Protein AF-A0A7X0H7M6-F1 (afdb_monomer)

pLDDT: mean 81.15, std 22.08, range [28.25, 98.81]

Secondary structure (DSSP, 8-state):
--------------------------------------------GGGTEEEEEE-BTS-S-GGGTTB-TTHHHHHHHHHIIIIIHHHHHTT--EEEEESTT-PBTTTTB-BTTHHHHHHHTT-GGGTTTHHHHHHHHHTTTTTTT---EEEEEE-BSSSSHHHHHHHHTT-HHHHHHHHHHHTHHHHHTT-EEEETTGGGS-TTSHHHHHHHHHHHTT--EEE-SPPBTT-GGGTTS-EEEEHHHHHHT-TTT-GGGTTBPPGGG--S-EEEEESSS---HHHHHHHHHTT-EEEEE--TTS--THHHHHHHS--

Radius of gyration: 21.66 Å; Cα contacts (8 Å, |Δi|>4): 544; chains: 1; bounding box: 82×63×47 Å

Foldseek 3Di:
DDDDDDDDDDPDPDDPDDPDDPDDDDDDDDDDDDDDDPPPPPDQLLQQEEAEDEAACCAPDVVLLNGDPCLLPPNLQVCCVPPVLLVLLLRHQHYEYALLLHAAPDVRFQALLSLVRCVVVVVVSSQPCLLVRQLCQQCSVRNVRDGHAYEYEGEALDPHPLNVVCVVVVPLVSSLVSNCVSCVSVVSSVHAYEYPPQLVDDCPHSVVVSQVVCVVVVGQYEYDDFHFPVCLVCLAHEYEDAQVCVVQLACVVHVVNVRGDHPVSRNHAYEYEDDPDPD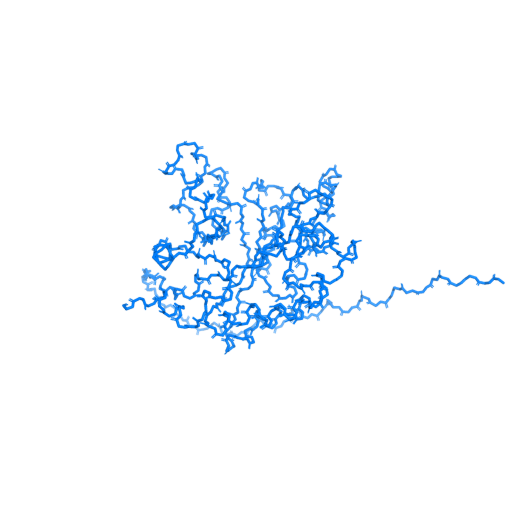DLVNSVVQVVVRHRYYYPDDVPCPPSVNVCCSSPVD

Mean predicted aligned error: 10.12 Å

Structure (mmCIF, N/CA/C/O backbone):
data_AF-A0A7X0H7M6-F1
#
_entry.id   AF-A0A7X0H7M6-F1
#
loop_
_atom_site.group_PDB
_atom_site.id
_atom_site.type_symbol
_atom_site.label_atom_id
_atom_site.label_alt_id
_atom_site.label_comp_id
_atom_site.label_asym_id
_atom_site.label_entity_id
_atom_site.label_seq_id
_atom_site.pdbx_PDB_ins_code
_atom_site.Cartn_x
_atom_site.Cartn_y
_atom_site.Cartn_z
_atom_site.occupancy
_atom_site.B_iso_or_equiv
_atom_site.auth_seq_id
_atom_site.auth_comp_id
_atom_site.auth_asym_id
_atom_site.auth_atom_id
_atom_site.pdbx_PDB_model_num
ATOM 1 N N . MET A 1 1 ? 49.712 16.994 18.908 1.00 41.41 1 MET A N 1
ATOM 2 C CA . MET A 1 1 ? 48.622 17.146 17.923 1.00 41.41 1 MET A CA 1
ATOM 3 C C . MET A 1 1 ? 48.240 15.750 17.477 1.00 41.41 1 MET A C 1
ATOM 5 O O . MET A 1 1 ? 48.885 15.180 16.611 1.00 41.41 1 MET A O 1
ATOM 9 N N . THR A 1 2 ? 47.308 15.150 18.205 1.00 31.09 2 THR A N 1
ATOM 10 C CA . THR A 1 2 ? 46.890 13.751 18.085 1.00 31.09 2 THR A CA 1
ATOM 11 C C . THR A 1 2 ? 45.461 13.737 17.569 1.00 31.09 2 THR A C 1
ATOM 13 O O . THR A 1 2 ? 44.589 14.367 18.159 1.00 31.09 2 THR A O 1
ATOM 16 N N . ASN A 1 3 ? 45.253 13.061 16.445 1.00 28.95 3 ASN A N 1
ATOM 17 C CA . ASN A 1 3 ? 43.966 12.898 15.784 1.00 28.95 3 ASN A CA 1
ATOM 18 C C . ASN A 1 3 ? 43.369 11.544 16.219 1.00 28.95 3 ASN A C 1
ATOM 20 O O . ASN A 1 3 ? 44.017 10.527 15.966 1.00 28.95 3 ASN A O 1
ATOM 24 N N . PRO A 1 4 ? 42.204 11.486 16.892 1.00 33.94 4 PRO A N 1
ATOM 25 C CA . PRO A 1 4 ? 41.544 10.231 17.212 1.00 33.94 4 PRO A CA 1
ATOM 26 C C . PRO A 1 4 ? 40.270 10.085 16.371 1.00 33.94 4 PRO A C 1
ATOM 28 O O . PRO A 1 4 ? 39.249 10.703 16.658 1.00 33.94 4 PRO A O 1
ATOM 31 N N . SER A 1 5 ? 40.301 9.243 15.341 1.00 34.00 5 SER A N 1
ATOM 32 C CA . SER A 1 5 ? 39.079 8.778 14.675 1.00 34.00 5 SER A CA 1
ATOM 33 C C . SER A 1 5 ? 39.292 7.396 14.068 1.00 34.00 5 SER A C 1
ATOM 35 O O . SER A 1 5 ? 39.685 7.265 12.922 1.00 34.00 5 SER A O 1
ATOM 37 N N . THR A 1 6 ? 39.033 6.360 14.868 1.00 35.16 6 THR A N 1
ATOM 38 C CA . THR A 1 6 ? 38.639 5.017 14.400 1.00 35.16 6 THR A CA 1
ATOM 39 C C . THR A 1 6 ? 38.249 4.183 15.613 1.00 35.16 6 THR A C 1
ATOM 41 O O . THR A 1 6 ? 39.064 3.467 16.190 1.00 35.16 6 THR A O 1
ATOM 44 N N . GLN A 1 7 ? 36.993 4.299 16.033 1.00 33.62 7 GLN A N 1
ATOM 45 C CA . GLN A 1 7 ? 36.354 3.297 16.880 1.00 33.62 7 GLN A CA 1
ATOM 46 C C . GLN A 1 7 ? 34.842 3.460 16.772 1.00 33.62 7 GLN A C 1
ATOM 48 O O . GLN A 1 7 ? 34.300 4.437 17.280 1.00 33.62 7 GLN A O 1
ATOM 53 N N . ARG A 1 8 ? 34.198 2.509 16.086 1.00 31.00 8 ARG A N 1
ATOM 54 C CA . ARG A 1 8 ? 32.832 1.994 16.300 1.00 31.00 8 ARG A CA 1
ATOM 55 C C . ARG A 1 8 ? 32.416 1.255 15.035 1.00 31.00 8 ARG A C 1
ATOM 57 O O . ARG A 1 8 ? 32.157 1.916 14.052 1.00 31.00 8 ARG A O 1
ATOM 64 N N . TYR A 1 9 ? 32.413 -0.077 15.083 1.00 30.22 9 TYR A N 1
ATOM 65 C CA . TYR A 1 9 ? 31.453 -0.985 14.434 1.00 30.22 9 TYR A CA 1
ATOM 66 C C . TYR A 1 9 ? 31.829 -2.411 14.861 1.00 30.22 9 TYR A C 1
ATOM 68 O O . TYR A 1 9 ? 32.642 -3.074 14.225 1.00 30.22 9 TYR A O 1
ATOM 76 N N . SER A 1 10 ? 31.290 -2.875 15.990 1.00 31.64 10 SER A N 1
ATOM 77 C CA . SER A 1 10 ? 31.384 -4.289 16.376 1.00 31.64 10 SER A CA 1
ATOM 78 C C . SER A 1 10 ? 30.261 -4.680 17.337 1.00 31.64 10 SER A C 1
ATOM 80 O O . SER A 1 10 ? 30.513 -4.993 18.494 1.00 31.64 10 SER A O 1
ATOM 82 N N . THR A 1 11 ? 29.018 -4.672 16.862 1.00 31.86 11 THR A N 1
ATOM 83 C CA . THR A 1 11 ? 27.890 -5.323 17.554 1.00 31.86 11 THR A CA 1
ATOM 84 C C . THR A 1 11 ? 26.773 -5.624 16.554 1.00 31.86 11 THR A C 1
ATOM 86 O O . THR A 1 11 ? 25.695 -5.051 16.606 1.00 31.86 11 THR A O 1
ATOM 89 N N . LEU A 1 12 ? 27.036 -6.533 15.611 1.00 30.81 12 LEU A N 1
ATOM 90 C CA . LEU A 1 12 ? 25.983 -7.169 14.813 1.00 30.81 12 LEU A CA 1
ATOM 91 C C . LEU A 1 12 ? 26.385 -8.608 14.458 1.00 30.81 12 LEU A C 1
ATOM 93 O O . LEU A 1 12 ? 26.671 -8.957 13.319 1.00 30.81 12 LEU A O 1
ATOM 97 N N . ARG A 1 13 ? 26.495 -9.447 15.488 1.00 32.25 13 ARG A N 1
ATOM 98 C CA . ARG A 1 13 ? 26.623 -10.904 15.363 1.00 32.25 13 ARG A CA 1
ATOM 99 C C . ARG A 1 13 ? 25.973 -11.540 16.579 1.00 32.25 13 ARG A C 1
ATOM 101 O O . ARG A 1 13 ? 26.698 -11.846 17.504 1.00 32.25 13 ARG A O 1
ATOM 108 N N . TYR A 1 14 ? 24.646 -11.665 16.599 1.00 30.92 14 TYR A N 1
ATOM 109 C CA . TYR A 1 14 ? 23.897 -12.606 17.453 1.00 30.92 14 TYR A CA 1
ATOM 110 C C . TYR A 1 14 ? 22.404 -12.553 17.097 1.00 30.92 14 TYR A C 1
ATOM 112 O O . TYR A 1 14 ? 21.637 -12.059 17.898 1.00 30.92 14 TYR A O 1
ATOM 120 N N . TRP A 1 15 ? 21.987 -13.010 15.909 1.00 29.61 15 TRP A N 1
ATOM 121 C CA . TRP A 1 15 ? 20.573 -13.345 15.617 1.00 29.61 15 TRP A CA 1
ATOM 122 C C . TRP A 1 15 ? 20.454 -14.309 14.419 1.00 29.61 15 TRP A C 1
ATOM 124 O O . TRP A 1 15 ? 19.681 -14.097 13.495 1.00 29.61 15 TRP A O 1
ATOM 134 N N . ILE A 1 16 ? 21.235 -15.396 14.418 1.00 33.28 16 ILE A N 1
ATOM 135 C CA . ILE A 1 16 ? 20.994 -16.556 13.540 1.00 33.28 16 ILE A CA 1
ATOM 136 C C . ILE A 1 16 ? 21.167 -17.814 14.390 1.00 33.28 16 ILE A C 1
ATOM 138 O O . ILE A 1 16 ? 22.240 -18.404 14.406 1.00 33.28 16 ILE A O 1
ATOM 142 N N . GLN A 1 17 ? 20.138 -18.159 15.168 1.00 29.45 17 GLN A N 1
ATOM 143 C CA . GLN A 1 17 ? 19.913 -19.484 15.769 1.00 29.45 17 GLN A CA 1
ATOM 144 C C . GLN A 1 17 ? 18.615 -19.433 16.588 1.00 29.45 17 GLN A C 1
ATOM 146 O O . GLN A 1 17 ? 18.622 -19.043 17.751 1.00 29.45 17 GLN A O 1
ATOM 151 N N . GLY A 1 18 ? 17.483 -19.789 15.972 1.00 30.11 18 GLY A N 1
ATOM 152 C CA . GLY A 1 18 ? 16.207 -19.802 16.694 1.00 30.11 18 GLY A CA 1
ATOM 153 C C . GLY A 1 18 ? 14.944 -20.151 15.904 1.00 30.11 18 GLY A C 1
ATOM 154 O O . GLY A 1 18 ? 13.882 -19.700 16.307 1.00 30.11 18 GLY A O 1
ATOM 155 N N . VAL A 1 19 ? 15.013 -20.918 14.804 1.00 32.00 19 VAL A N 1
ATOM 156 C CA . VAL A 1 19 ? 13.806 -21.342 14.042 1.00 32.00 19 VAL A CA 1
ATOM 157 C C . VAL A 1 19 ? 13.830 -22.841 13.704 1.00 32.00 19 VAL A C 1
ATOM 159 O O . VAL A 1 19 ? 13.507 -23.270 12.607 1.00 32.00 19 VAL A O 1
ATOM 162 N N . ALA A 1 20 ? 14.215 -23.687 14.655 1.00 31.73 20 ALA A N 1
ATOM 163 C CA . ALA A 1 20 ? 14.102 -25.135 14.481 1.00 31.73 20 ALA A CA 1
ATOM 164 C C . ALA A 1 20 ? 13.710 -25.796 15.804 1.00 31.73 20 ALA A C 1
ATOM 166 O O . ALA A 1 20 ? 14.604 -26.182 16.547 1.00 31.73 20 ALA A O 1
ATOM 167 N N . CYS A 1 21 ? 12.402 -25.865 16.121 1.00 28.25 21 CYS A N 1
ATOM 168 C CA . CYS A 1 21 ? 11.850 -26.843 17.086 1.00 28.25 21 CYS A CA 1
ATOM 169 C C . CYS A 1 21 ? 10.310 -26.845 17.274 1.00 28.25 21 CYS A C 1
ATOM 171 O O . CYS A 1 21 ? 9.837 -27.029 18.391 1.00 28.25 21 CYS A O 1
ATOM 173 N N . VAL A 1 22 ? 9.488 -26.709 16.222 1.00 29.72 22 VAL A N 1
ATOM 174 C CA . VAL A 1 22 ? 8.048 -27.055 16.330 1.00 29.72 22 VAL A CA 1
ATOM 175 C C . VAL A 1 22 ? 7.584 -27.825 15.093 1.00 29.72 22 VAL A C 1
ATOM 177 O O . VAL A 1 22 ? 6.823 -27.328 14.275 1.00 29.72 22 VAL A O 1
ATOM 180 N N . VAL A 1 23 ? 8.065 -29.060 14.942 1.00 31.11 23 VAL A N 1
ATOM 181 C CA . VAL A 1 23 ? 7.441 -30.069 14.071 1.00 31.11 23 VAL A CA 1
ATOM 182 C C . VAL A 1 23 ? 7.510 -31.401 14.800 1.00 31.11 23 VAL A C 1
ATOM 184 O O . VAL A 1 23 ? 8.515 -32.095 14.716 1.00 31.11 23 VAL A O 1
ATOM 187 N N . ALA A 1 24 ? 6.466 -31.720 15.562 1.00 29.86 24 ALA A N 1
ATOM 188 C CA . ALA A 1 24 ? 6.052 -33.087 15.879 1.00 29.86 24 ALA A CA 1
ATOM 189 C C . ALA A 1 24 ? 4.896 -33.034 16.878 1.00 29.86 24 ALA A C 1
ATOM 191 O O . ALA A 1 24 ? 5.143 -32.979 18.076 1.00 29.86 24 ALA A O 1
ATOM 192 N N . LEU A 1 25 ? 3.650 -33.066 16.400 1.00 29.28 25 LEU A N 1
ATOM 193 C CA . LEU A 1 25 ? 2.563 -33.794 17.063 1.00 29.28 25 LEU A CA 1
ATOM 194 C C . LEU A 1 25 ? 1.299 -33.782 16.195 1.00 29.28 25 LEU A C 1
ATOM 196 O O . LEU A 1 25 ? 0.910 -32.751 15.659 1.00 29.28 25 LEU A O 1
ATOM 200 N N . SER A 1 26 ? 0.665 -34.954 16.141 1.00 3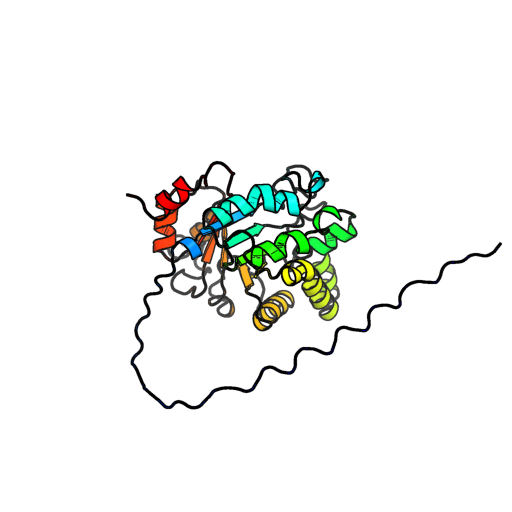0.66 26 SER A N 1
ATOM 201 C CA . SER A 1 26 ? -0.656 -35.267 15.580 1.00 30.66 26 SER A CA 1
ATOM 202 C C . SER A 1 26 ? -0.763 -35.520 14.079 1.00 30.66 26 SER A C 1
ATOM 204 O O . SER A 1 26 ? -1.128 -34.645 13.305 1.00 30.66 26 SER A O 1
ATOM 206 N N . LEU A 1 27 ? -0.633 -36.798 13.709 1.00 32.25 27 LEU A N 1
ATOM 207 C CA . LEU A 1 27 ? -1.468 -37.388 12.661 1.00 32.25 27 LEU A CA 1
ATOM 208 C C . LEU A 1 27 ? -1.719 -38.875 12.952 1.00 32.25 27 LEU A C 1
ATOM 210 O O . LEU A 1 27 ? -0.949 -39.751 12.578 1.00 32.25 27 LEU A O 1
ATOM 214 N N . CYS A 1 28 ? -2.832 -39.131 13.638 1.00 31.59 28 CYS A N 1
ATOM 215 C CA . CYS A 1 28 ? -3.566 -40.391 13.608 1.00 31.59 28 CYS A CA 1
ATOM 216 C C . CYS A 1 28 ? -5.052 -40.022 13.591 1.00 31.59 28 CYS A C 1
ATOM 218 O O . CYS A 1 28 ? -5.605 -39.721 14.641 1.00 31.59 28 CYS A O 1
ATOM 220 N N . CYS A 1 29 ? -5.661 -39.991 12.406 1.00 30.70 29 CYS A N 1
ATOM 221 C CA . CYS A 1 29 ? -7.083 -40.266 12.193 1.00 30.70 29 CYS A CA 1
ATOM 222 C C . CYS A 1 29 ? -7.331 -40.454 10.690 1.00 30.70 29 CYS A C 1
ATOM 224 O O . CYS A 1 29 ? -6.909 -39.656 9.858 1.00 30.70 29 CYS A O 1
ATOM 226 N N . THR A 1 30 ? -7.970 -41.568 10.368 1.00 34.03 30 THR A N 1
ATOM 227 C CA . THR A 1 30 ? -8.319 -42.065 9.037 1.00 34.03 30 THR A CA 1
ATOM 228 C C . THR A 1 30 ? -9.555 -41.380 8.442 1.00 34.03 30 THR A C 1
ATOM 230 O O . THR A 1 30 ? -10.527 -41.169 9.156 1.00 34.03 30 THR A O 1
ATOM 233 N N . LEU A 1 31 ? -9.491 -41.129 7.127 1.00 35.81 31 LEU A N 1
ATOM 234 C CA . LEU A 1 31 ? -10.543 -41.132 6.089 1.00 35.81 31 LEU A CA 1
ATOM 235 C C . LEU A 1 31 ? -12.021 -40.901 6.486 1.00 35.81 31 LEU A C 1
ATOM 237 O O . LEU A 1 31 ? -12.662 -41.783 7.050 1.00 35.81 31 LEU A O 1
ATOM 241 N N . SER A 1 32 ? -12.601 -39.826 5.943 1.00 33.62 32 SER A N 1
ATOM 242 C CA . SER A 1 32 ? -13.911 -39.864 5.273 1.00 33.62 32 SER A CA 1
ATOM 243 C C . SER A 1 32 ? -13.827 -39.013 4.005 1.00 33.62 32 SER A C 1
ATOM 245 O O . SER A 1 32 ? -13.295 -37.905 4.041 1.00 33.62 32 SER A O 1
ATOM 247 N N . ALA A 1 33 ? -14.279 -39.567 2.882 1.00 42.72 33 ALA A N 1
ATOM 248 C CA . ALA A 1 33 ? -14.441 -38.851 1.626 1.00 42.72 33 ALA A CA 1
ATOM 249 C C . ALA A 1 33 ? -15.832 -38.210 1.634 1.00 42.72 33 ALA A C 1
ATOM 251 O O . ALA A 1 33 ? -16.808 -38.878 1.306 1.00 42.72 33 ALA A O 1
ATOM 252 N N . ASP A 1 34 ? -15.901 -36.944 2.034 1.00 34.16 34 ASP A N 1
ATOM 253 C CA . ASP A 1 34 ? -17.108 -36.135 1.897 1.00 34.16 34 ASP A CA 1
ATOM 254 C C . ASP A 1 34 ? -16.982 -35.252 0.649 1.00 34.16 34 ASP A C 1
ATOM 256 O O . ASP A 1 34 ? -15.925 -34.681 0.365 1.00 34.16 34 ASP A O 1
ATOM 260 N N . GLU A 1 35 ? -18.065 -35.208 -0.127 1.00 36.22 35 GLU A N 1
ATOM 261 C CA . GLU A 1 35 ? -18.217 -34.415 -1.347 1.00 36.22 35 GLU A CA 1
ATOM 262 C C . GLU A 1 35 ? -17.910 -32.924 -1.119 1.00 36.22 35 GLU A C 1
ATOM 264 O O . GLU A 1 35 ? -18.070 -32.428 0.002 1.00 36.22 35 GLU A O 1
ATOM 269 N N . PRO A 1 36 ? -17.482 -32.178 -2.159 1.00 34.62 36 PRO A N 1
ATOM 270 C CA . PRO A 1 36 ? -17.176 -30.765 -2.014 1.00 34.62 36 PRO A CA 1
ATOM 271 C C . PRO A 1 36 ? -18.463 -30.002 -1.706 1.00 34.62 36 PRO A C 1
ATOM 273 O O . PRO A 1 36 ? -19.250 -29.673 -2.589 1.00 34.62 36 PRO A O 1
ATOM 276 N N . VAL A 1 37 ? -18.668 -29.703 -0.427 1.00 36.03 37 VAL A N 1
ATOM 277 C CA . VAL A 1 37 ? -19.587 -28.654 -0.009 1.00 36.03 37 VAL A CA 1
ATOM 278 C C . VAL A 1 37 ? -19.048 -27.370 -0.631 1.00 36.03 37 VAL A C 1
ATOM 280 O O . VAL A 1 37 ? -17.964 -26.915 -0.263 1.00 36.03 37 VAL A O 1
ATOM 283 N N . GLU A 1 38 ? -19.779 -26.807 -1.595 1.00 35.12 38 GLU A N 1
ATOM 284 C CA . GLU A 1 38 ? -19.632 -25.412 -2.010 1.00 35.12 38 GLU A CA 1
ATOM 285 C C . GLU A 1 38 ? -19.812 -24.553 -0.757 1.00 35.12 38 GLU A C 1
ATOM 287 O O . GLU A 1 38 ? -20.918 -24.174 -0.366 1.00 35.12 38 GLU A O 1
ATOM 292 N N . ALA A 1 39 ? -18.702 -24.305 -0.065 1.00 31.50 39 ALA A N 1
ATOM 293 C CA . ALA A 1 39 ? -18.632 -23.361 1.020 1.00 31.50 39 ALA A CA 1
ATOM 294 C C . ALA A 1 39 ? -18.918 -21.999 0.398 1.00 31.50 39 ALA A C 1
ATOM 296 O O . ALA A 1 39 ? -18.037 -21.349 -0.160 1.00 31.50 39 ALA A O 1
ATOM 297 N N . THR A 1 40 ? -20.180 -21.586 0.463 1.00 32.62 40 THR A N 1
ATO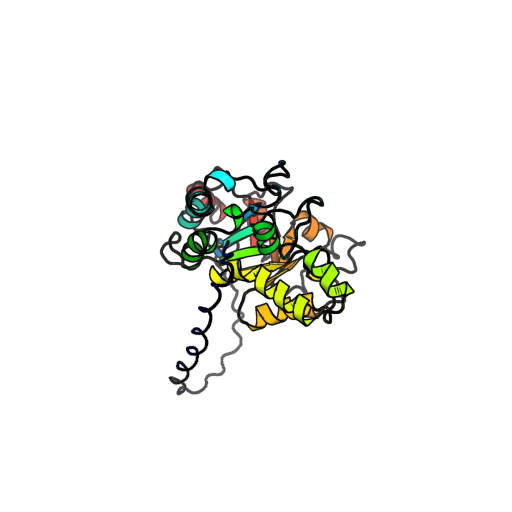M 298 C CA . THR A 1 40 ? -20.546 -20.192 0.281 1.00 32.62 40 THR A CA 1
ATOM 299 C C . THR A 1 40 ? -19.742 -19.441 1.331 1.00 32.62 40 THR A C 1
ATOM 301 O O . THR A 1 40 ? -20.019 -19.552 2.526 1.00 32.62 40 THR A O 1
ATOM 304 N N . ILE A 1 41 ? -18.667 -18.777 0.905 1.00 35.25 41 ILE A N 1
ATOM 305 C CA . ILE A 1 41 ? -17.831 -17.951 1.765 1.00 35.25 41 ILE A CA 1
ATOM 306 C C . ILE A 1 41 ? -18.720 -16.789 2.210 1.00 35.25 41 ILE A C 1
ATOM 308 O O . ILE A 1 41 ? -18.765 -15.737 1.587 1.00 35.25 41 ILE A O 1
ATOM 312 N N . THR A 1 42 ? -19.478 -16.980 3.287 1.00 37.09 42 THR A N 1
ATOM 313 C CA . THR A 1 42 ? -20.083 -15.887 4.040 1.00 37.09 42 THR A CA 1
ATOM 314 C C . THR A 1 42 ? -18.968 -15.264 4.871 1.00 37.09 42 THR A C 1
ATOM 316 O O . THR A 1 42 ? -18.885 -15.446 6.088 1.00 37.09 42 THR A O 1
ATOM 319 N N . THR A 1 43 ? -18.024 -14.597 4.211 1.00 51.44 43 THR A N 1
ATOM 320 C CA . THR A 1 43 ? -17.099 -13.703 4.896 1.00 51.44 43 THR A CA 1
ATOM 321 C C . THR A 1 43 ? -17.923 -12.555 5.455 1.00 51.44 43 THR A C 1
ATOM 323 O O . THR A 1 43 ? -18.666 -11.897 4.733 1.00 51.44 43 THR A O 1
ATOM 326 N N . SER A 1 44 ? -17.835 -12.340 6.771 1.00 58.31 44 SER A N 1
ATOM 327 C CA . SER A 1 44 ? -18.461 -11.175 7.399 1.00 58.31 44 SER A CA 1
ATOM 328 C C . SER A 1 44 ? -18.070 -9.912 6.610 1.00 58.31 44 SER A C 1
ATOM 330 O O . SER A 1 44 ? -16.870 -9.722 6.375 1.00 58.31 44 SER A O 1
ATOM 332 N N . PRO A 1 45 ? -19.031 -9.054 6.213 1.00 61.59 45 PRO A N 1
ATOM 333 C CA . PRO A 1 45 ? -18.774 -7.800 5.499 1.00 61.59 45 PRO A CA 1
ATOM 334 C C . PRO A 1 45 ? -17.683 -6.928 6.141 1.00 61.59 45 PRO A C 1
ATOM 336 O O . PRO A 1 45 ? -16.959 -6.213 5.454 1.00 61.59 45 PRO A O 1
ATOM 339 N N . GLU A 1 46 ? -17.513 -7.038 7.459 1.00 63.06 46 GLU A N 1
ATOM 340 C CA . GLU A 1 46 ? -16.479 -6.369 8.257 1.00 63.06 46 GLU A CA 1
ATOM 341 C C . GLU A 1 46 ? -15.049 -6.678 7.784 1.00 63.06 46 GLU A C 1
ATOM 343 O O . GLU A 1 46 ? -14.155 -5.843 7.913 1.00 63.06 46 GLU A O 1
ATOM 348 N N . LYS A 1 47 ? -14.827 -7.859 7.190 1.00 74.38 47 LYS A N 1
ATOM 349 C CA . LYS A 1 47 ? -13.528 -8.277 6.636 1.00 74.38 47 LYS A CA 1
ATOM 350 C C . LYS A 1 47 ? -13.224 -7.653 5.272 1.00 74.38 47 LYS A C 1
ATOM 352 O O . LYS A 1 47 ? -12.093 -7.747 4.801 1.00 74.38 47 LYS A O 1
ATOM 357 N N . HIS A 1 48 ? -14.203 -7.012 4.646 1.00 83.88 48 HIS A N 1
ATOM 358 C CA . HIS A 1 48 ? -14.087 -6.438 3.306 1.00 83.88 48 HIS A CA 1
ATOM 359 C C . HIS A 1 48 ? -14.102 -4.905 3.302 1.00 83.88 48 HIS A C 1
ATOM 361 O O . HIS A 1 48 ? -13.905 -4.286 2.259 1.00 83.88 48 HIS A O 1
ATOM 367 N N . VAL A 1 49 ? -14.287 -4.271 4.464 1.00 87.88 49 VAL A N 1
ATOM 368 C CA . VAL A 1 49 ? -14.152 -2.818 4.613 1.00 87.88 49 VAL A CA 1
ATOM 369 C C . VAL A 1 49 ? -12.742 -2.478 5.084 1.00 87.88 49 VAL A C 1
ATOM 371 O O . VAL A 1 49 ? -12.277 -2.968 6.115 1.00 87.88 49 VAL A O 1
ATOM 374 N N . VAL A 1 50 ? -12.076 -1.597 4.342 1.00 91.62 50 VAL A N 1
ATOM 375 C CA . VAL A 1 50 ? -10.701 -1.167 4.595 1.00 91.62 50 VAL A CA 1
ATOM 376 C C . VAL A 1 50 ? -10.678 0.327 4.917 1.00 91.62 50 VAL A C 1
ATOM 378 O O . VAL A 1 50 ? -11.150 1.164 4.145 1.00 91.62 50 VAL A O 1
ATOM 381 N N . SER A 1 51 ? -10.101 0.684 6.063 1.00 91.75 51 SER A N 1
ATOM 382 C CA . SER A 1 51 ? -9.815 2.082 6.382 1.00 91.75 51 SER A CA 1
ATOM 383 C C . SER A 1 51 ? -8.583 2.533 5.613 1.00 91.75 51 SER A C 1
ATOM 385 O O . SER A 1 51 ? -7.472 2.119 5.937 1.00 91.75 51 SER A O 1
ATOM 387 N N . TRP A 1 52 ? -8.754 3.396 4.621 1.00 93.19 52 TRP A N 1
ATOM 388 C CA . TRP A 1 52 ? -7.647 3.896 3.816 1.00 93.19 52 TRP A CA 1
ATOM 389 C C . TRP A 1 52 ? -7.149 5.248 4.333 1.00 93.19 52 TRP A C 1
ATOM 391 O O . TRP A 1 52 ? -7.931 6.145 4.648 1.00 93.19 52 TRP A O 1
ATOM 401 N N . PHE A 1 53 ? -5.831 5.401 4.414 1.00 94.19 53 PHE A N 1
ATOM 402 C CA . PHE A 1 53 ? -5.165 6.661 4.703 1.00 94.19 53 PHE A CA 1
ATOM 403 C C . PHE A 1 53 ? -4.153 6.965 3.600 1.00 94.19 53 PHE A C 1
ATOM 405 O O . PHE A 1 53 ? -3.139 6.279 3.465 1.00 94.19 53 PHE A O 1
ATOM 412 N N . LEU A 1 54 ? -4.425 8.019 2.830 1.00 93.44 54 LEU A N 1
ATOM 413 C CA . LEU A 1 54 ? -3.438 8.640 1.953 1.00 93.44 54 LEU A CA 1
ATOM 414 C C . LEU A 1 54 ? -2.405 9.353 2.830 1.00 93.44 54 LEU A C 1
ATOM 416 O O . LEU A 1 54 ? -2.764 10.334 3.478 1.00 93.44 54 LEU A O 1
ATOM 420 N N . ILE A 1 55 ? -1.171 8.848 2.910 1.00 95.81 55 ILE A N 1
ATOM 421 C CA . ILE A 1 55 ? -0.092 9.468 3.693 1.00 95.81 55 ILE A CA 1
ATOM 422 C C . ILE A 1 55 ? 0.775 10.324 2.772 1.00 95.81 55 ILE A C 1
ATOM 424 O O . ILE A 1 55 ? 0.739 11.550 2.882 1.00 95.81 55 ILE A O 1
ATOM 428 N N . GLY A 1 56 ? 1.492 9.714 1.829 1.00 94.88 56 GLY A N 1
ATOM 429 C CA . GLY A 1 56 ? 2.133 10.439 0.733 1.00 94.88 56 GLY A CA 1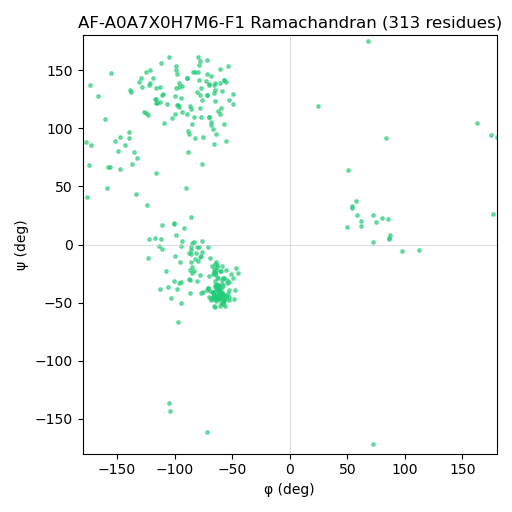
ATOM 430 C C . GLY A 1 56 ? 1.075 11.060 -0.177 1.00 94.88 56 GLY A C 1
ATOM 431 O O . GLY A 1 56 ? 0.103 10.399 -0.532 1.00 94.88 56 GLY A O 1
ATOM 432 N N . GLY A 1 57 ? 1.219 12.348 -0.489 1.00 92.69 57 GLY A N 1
ATOM 433 C CA . GLY A 1 57 ? 0.223 13.126 -1.233 1.00 92.69 57 GLY A CA 1
ATOM 434 C C . GLY A 1 57 ? -0.879 13.756 -0.369 1.00 92.69 57 GLY A C 1
ATOM 435 O O . GLY A 1 57 ? -1.798 14.366 -0.909 1.00 92.69 57 GLY A O 1
ATOM 436 N N . SER A 1 58 ? -0.813 13.643 0.964 1.00 93.81 58 SER A N 1
ATOM 437 C CA . SER A 1 58 ? -1.781 14.288 1.874 1.00 93.81 58 SER A CA 1
ATOM 438 C C . SER A 1 58 ? -1.445 15.732 2.250 1.00 93.81 58 SER A C 1
ATOM 440 O O . SER A 1 58 ? -2.264 16.415 2.866 1.00 93.81 58 SER A O 1
ATOM 442 N N . SER A 1 59 ? -0.257 16.205 1.881 1.00 93.81 59 SER A N 1
ATOM 443 C CA . SER A 1 59 ? 0.164 17.600 1.981 1.00 93.81 59 SER A CA 1
ATOM 444 C C . SER A 1 59 ? 0.551 18.122 0.601 1.00 93.81 59 SER A C 1
ATOM 446 O O . SER A 1 59 ? 1.034 17.369 -0.238 1.00 93.81 59 SER A O 1
ATOM 448 N N . ALA A 1 60 ? 0.370 19.423 0.376 1.00 92.44 60 ALA A N 1
ATOM 449 C CA . ALA A 1 60 ? 0.871 20.106 -0.817 1.00 92.44 60 ALA A CA 1
ATOM 450 C C . ALA A 1 60 ? 2.328 20.586 -0.657 1.00 92.44 60 ALA A C 1
ATOM 452 O O . ALA A 1 60 ? 2.872 21.167 -1.590 1.00 92.44 60 ALA A O 1
ATOM 453 N N . THR A 1 61 ? 2.934 20.379 0.518 1.00 93.06 61 THR A N 1
ATOM 454 C CA . THR A 1 61 ? 4.271 20.866 0.884 1.00 93.06 61 THR A CA 1
ATOM 455 C C . THR A 1 61 ? 5.347 19.843 0.499 1.00 93.06 61 THR A C 1
ATOM 457 O O . THR A 1 61 ? 5.407 18.773 1.120 1.00 93.06 61 THR A O 1
ATOM 460 N N . PRO A 1 62 ? 6.226 20.146 -0.476 1.00 92.19 62 PRO A N 1
ATOM 461 C CA . PRO A 1 62 ? 7.306 19.244 -0.865 1.00 92.19 62 PRO A CA 1
ATOM 462 C C . PRO A 1 62 ? 8.302 18.987 0.269 1.00 92.19 62 PRO A C 1
ATOM 464 O O . PRO A 1 62 ? 8.763 17.866 0.415 1.00 92.19 62 PRO A O 1
ATOM 467 N N . GLU A 1 63 ? 8.587 19.975 1.122 1.00 90.62 63 GLU A N 1
ATOM 468 C CA . GLU A 1 63 ? 9.545 19.863 2.235 1.00 90.62 63 GLU A CA 1
ATOM 469 C C . GLU A 1 63 ? 9.133 18.830 3.293 1.00 90.62 63 GLU A C 1
ATOM 471 O O . GLU A 1 63 ? 9.967 18.369 4.070 1.00 90.62 63 GLU A O 1
ATOM 476 N N . ASP A 1 64 ? 7.855 18.456 3.323 1.00 92.06 64 ASP A N 1
ATOM 477 C CA . ASP A 1 64 ? 7.331 17.388 4.174 1.00 92.06 64 ASP A CA 1
ATOM 478 C C . ASP A 1 64 ? 7.136 16.082 3.384 1.00 92.06 64 ASP A C 1
ATOM 480 O O . ASP A 1 64 ? 6.385 15.208 3.808 1.00 92.06 64 ASP A O 1
ATOM 484 N N . ARG A 1 65 ? 7.761 15.948 2.203 1.00 94.44 65 ARG A N 1
ATOM 485 C CA . ARG A 1 65 ? 7.585 14.823 1.264 1.00 94.44 65 ARG A CA 1
ATOM 486 C C . ARG A 1 65 ? 6.117 14.585 0.895 1.00 94.44 65 ARG A C 1
ATOM 488 O O . ARG A 1 65 ? 5.688 13.446 0.698 1.00 94.44 65 ARG A O 1
ATOM 495 N N . TYR A 1 66 ? 5.336 15.667 0.828 1.00 95.81 66 TYR A N 1
ATOM 496 C CA . TYR A 1 66 ? 3.886 15.642 0.618 1.00 95.81 66 TYR A CA 1
ATOM 497 C C . TYR A 1 66 ? 3.119 14.849 1.692 1.00 95.81 66 TYR A C 1
ATOM 499 O O . TYR A 1 66 ? 2.014 14.366 1.443 1.00 95.81 66 TYR A O 1
ATOM 507 N N . VAL A 1 67 ? 3.672 14.728 2.903 1.00 96.31 67 VAL A N 1
ATOM 508 C CA . VAL A 1 67 ? 3.029 14.070 4.046 1.00 96.31 67 VAL A CA 1
ATOM 509 C C . VAL A 1 67 ? 2.417 15.103 4.988 1.00 96.31 67 VAL A C 1
ATOM 511 O O . VAL A 1 67 ? 3.064 16.051 5.422 1.00 96.31 67 VAL A O 1
ATOM 514 N N . GLY A 1 68 ? 1.136 14.920 5.301 1.00 94.06 68 GLY A N 1
ATOM 515 C CA . GLY A 1 68 ? 0.372 15.738 6.236 1.00 94.06 68 GLY A CA 1
ATOM 516 C C . GLY A 1 68 ? 0.135 15.042 7.578 1.00 94.06 68 GLY A C 1
ATOM 517 O O . GLY A 1 68 ? 1.021 14.428 8.168 1.00 94.06 68 GLY A O 1
ATOM 518 N N . TRP A 1 69 ? -1.099 15.158 8.077 1.00 92.81 69 TRP A N 1
ATOM 519 C CA . TRP A 1 69 ? -1.580 14.504 9.305 1.00 92.81 69 TRP A CA 1
ATOM 520 C C . TRP A 1 69 ? -0.874 14.877 10.614 1.00 92.81 69 TRP A C 1
ATOM 522 O O . TRP A 1 69 ? -1.073 14.175 11.604 1.00 92.81 69 TRP A O 1
ATOM 532 N N . ASP A 1 70 ? -0.114 15.979 10.644 1.00 94.19 70 ASP A N 1
ATOM 533 C CA . ASP A 1 70 ? 0.700 16.387 11.806 1.00 94.19 70 ASP A CA 1
ATOM 534 C C . ASP A 1 70 ? 1.785 15.342 12.154 1.00 94.19 70 ASP A C 1
ATOM 536 O O . ASP A 1 70 ? 2.277 15.301 13.282 1.00 94.19 70 ASP A O 1
ATOM 540 N N . LEU A 1 71 ? 2.156 14.458 11.211 1.00 95.81 71 LEU A N 1
ATOM 541 C CA . LEU A 1 71 ? 3.111 13.368 11.461 1.00 95.81 71 LEU A CA 1
ATOM 542 C C . LEU A 1 71 ? 4.500 13.896 11.826 1.00 95.81 71 LEU A C 1
ATOM 544 O O . LEU A 1 71 ? 5.127 13.364 12.737 1.00 95.81 71 LEU A O 1
ATOM 548 N N . ARG A 1 72 ? 4.945 14.986 11.196 1.00 95.19 72 ARG A N 1
ATOM 549 C CA . ARG A 1 72 ? 6.242 15.606 11.489 1.00 95.19 72 ARG A CA 1
ATOM 550 C C . ARG A 1 72 ? 6.354 16.102 12.928 1.00 95.19 72 ARG A C 1
ATOM 552 O O . ARG A 1 72 ? 7.414 16.004 13.534 1.00 95.19 72 ARG A O 1
ATOM 559 N N . GLN A 1 73 ? 5.273 16.648 13.477 1.00 95.50 73 GLN A N 1
ATOM 560 C CA . GLN A 1 73 ? 5.256 17.196 14.831 1.00 95.50 73 GLN A CA 1
ATOM 561 C C . GLN A 1 73 ? 4.918 16.138 15.881 1.00 95.50 73 GLN A C 1
ATOM 563 O O . GLN A 1 73 ? 5.316 16.274 17.037 1.00 95.50 73 GLN A O 1
ATOM 568 N N . SER A 1 74 ? 4.136 15.121 15.514 1.00 95.31 74 SER A N 1
ATOM 569 C CA . SER A 1 74 ? 3.498 14.240 16.491 1.00 95.31 74 SER A CA 1
ATOM 570 C C . SER A 1 74 ? 3.791 12.750 16.362 1.00 95.31 74 SER A C 1
ATOM 572 O O . SER A 1 74 ? 3.498 11.993 17.293 1.00 95.31 74 SER A O 1
ATOM 574 N N . GLY A 1 75 ? 4.390 12.339 15.249 1.00 97.69 75 GLY A N 1
ATOM 575 C CA . GLY A 1 75 ? 4.813 10.974 14.983 1.00 97.69 75 GLY A CA 1
ATOM 576 C C . GLY A 1 75 ? 3.674 9.968 14.803 1.00 97.69 75 GLY A C 1
ATOM 577 O O . GLY A 1 75 ? 2.481 10.236 14.998 1.00 97.69 75 GLY A O 1
ATOM 578 N N . TRP A 1 76 ? 4.072 8.744 14.459 1.00 98.44 76 TRP A N 1
ATOM 579 C CA . TRP A 1 76 ? 3.158 7.645 14.155 1.00 98.44 76 TRP A CA 1
ATOM 580 C C . TRP A 1 76 ? 2.260 7.242 15.323 1.00 98.44 76 TRP A C 1
ATOM 582 O O . TRP A 1 76 ? 1.091 6.924 15.118 1.00 98.44 76 TRP A O 1
ATOM 592 N N . GLY A 1 77 ? 2.761 7.302 16.560 1.00 98.12 77 GLY A N 1
ATOM 593 C CA . GLY A 1 77 ? 1.980 6.930 17.741 1.00 98.12 77 GLY A CA 1
ATOM 594 C C . GLY A 1 77 ? 0.725 7.793 17.915 1.00 98.12 77 GLY A C 1
ATOM 595 O O . GLY A 1 77 ? -0.368 7.262 18.134 1.00 98.12 77 GLY A O 1
ATOM 596 N N . LYS A 1 78 ? 0.849 9.121 17.763 1.00 96.88 78 LYS A N 1
ATOM 597 C CA . LYS A 1 78 ? -0.310 10.022 17.841 1.00 96.88 78 LYS A CA 1
ATOM 598 C C . LYS A 1 78 ? -1.212 9.864 16.622 1.00 96.88 78 LYS A C 1
ATOM 600 O O . LYS A 1 78 ? -2.431 9.889 16.786 1.00 96.88 78 LYS A O 1
ATOM 605 N N . PHE A 1 79 ? -0.647 9.648 15.432 1.00 96.81 79 PHE A N 1
ATOM 606 C CA . PHE A 1 79 ? -1.432 9.340 14.236 1.00 96.81 79 PHE A CA 1
ATOM 607 C C . PHE A 1 79 ? -2.319 8.105 14.446 1.00 96.81 79 PHE A C 1
ATOM 609 O O . PHE A 1 79 ? -3.537 8.200 14.297 1.00 96.81 79 PHE A O 1
ATOM 616 N N . VAL A 1 80 ? -1.745 6.979 14.881 1.00 97.44 80 VAL A N 1
ATOM 617 C CA . VAL A 1 80 ? -2.490 5.744 15.172 1.00 97.44 80 VAL A CA 1
ATOM 618 C C . VAL A 1 80 ? -3.579 6.005 16.209 1.00 97.44 80 VAL A C 1
ATOM 620 O O . VAL A 1 80 ? -4.743 5.672 15.982 1.00 97.44 80 VAL A O 1
ATOM 623 N N . PHE A 1 81 ? -3.235 6.663 17.317 1.00 95.62 81 PHE A N 1
ATOM 624 C CA . PHE A 1 81 ? -4.185 6.942 18.392 1.00 95.62 81 PHE A CA 1
ATOM 625 C C . PHE A 1 81 ? -5.360 7.824 17.947 1.00 95.62 81 PHE A C 1
ATOM 627 O O . PHE A 1 81 ? -6.500 7.566 18.325 1.00 95.62 81 PHE A O 1
ATOM 634 N N . MET A 1 82 ? -5.094 8.868 17.160 1.00 92.69 82 MET A N 1
ATOM 635 C CA . MET A 1 82 ? -6.103 9.859 16.778 1.00 92.69 82 MET A CA 1
ATOM 636 C C . MET A 1 82 ? -6.902 9.464 15.535 1.00 92.69 82 MET A C 1
ATOM 638 O O . MET A 1 82 ? -8.046 9.891 15.389 1.00 92.69 82 MET A O 1
ATOM 642 N N . ARG A 1 83 ? -6.296 8.721 14.603 1.00 92.12 83 ARG A N 1
ATOM 643 C CA . ARG A 1 83 ? -6.860 8.479 13.265 1.00 92.12 83 ARG A CA 1
ATOM 644 C C . ARG A 1 83 ? -7.270 7.032 13.042 1.00 92.12 83 ARG A C 1
ATOM 646 O O . ARG A 1 83 ? -8.310 6.798 12.439 1.00 92.12 83 ARG A O 1
ATOM 653 N N . VAL A 1 84 ? -6.494 6.077 13.546 1.00 93.75 84 VAL A N 1
ATOM 654 C CA . VAL A 1 84 ? -6.680 4.650 13.243 1.00 93.75 84 VAL A CA 1
ATOM 655 C C . VAL A 1 84 ? -7.535 3.975 14.309 1.00 93.75 84 VAL A C 1
ATOM 657 O O . VAL A 1 84 ? -8.535 3.332 13.995 1.00 93.75 84 VAL A O 1
ATOM 660 N N . ARG A 1 85 ? -7.177 4.173 15.583 1.00 93.81 85 ARG A N 1
ATOM 661 C CA . ARG A 1 85 ? -7.841 3.563 16.741 1.00 93.81 85 ARG A CA 1
ATOM 662 C C . ARG A 1 85 ? -9.372 3.694 16.713 1.00 93.81 85 ARG A C 1
ATOM 664 O O . ARG A 1 85 ? -10.012 2.665 16.917 1.00 93.81 85 ARG A O 1
ATOM 671 N N . PRO A 1 86 ? -9.980 4.868 16.431 1.00 89.62 86 PRO A N 1
ATOM 672 C CA . PRO A 1 86 ? -11.440 4.985 16.435 1.00 89.62 86 PRO A CA 1
ATOM 673 C C . PRO A 1 86 ? -12.137 4.024 15.462 1.00 89.62 86 PRO A C 1
ATOM 675 O O . PRO A 1 86 ? -13.201 3.496 15.774 1.00 89.62 86 PRO A O 1
ATOM 678 N N . GLY A 1 87 ? -11.535 3.761 14.295 1.00 87.00 87 GLY A N 1
ATOM 679 C CA . GLY A 1 87 ? -12.074 2.804 13.326 1.00 87.00 87 GLY A CA 1
ATOM 680 C C . GLY A 1 87 ? -11.987 1.359 13.821 1.00 87.00 87 GLY A C 1
ATOM 681 O O . GLY A 1 87 ? -12.937 0.596 13.656 1.00 87.00 87 GLY A O 1
ATOM 682 N N . LEU A 1 88 ? -10.878 0.998 14.473 1.00 90.81 88 LEU A N 1
ATOM 683 C CA . LEU A 1 88 ? -10.657 -0.348 15.019 1.00 90.81 88 LEU A CA 1
ATOM 684 C C . LEU A 1 88 ? -11.616 -0.667 16.170 1.00 90.81 88 LEU A C 1
ATOM 686 O O . LEU A 1 88 ? -12.248 -1.726 16.172 1.00 90.81 88 LEU A O 1
ATOM 690 N N . GLU A 1 89 ? -11.789 0.285 17.092 1.00 89.31 89 GLU A N 1
ATOM 691 C CA . GLU A 1 89 ? -12.784 0.205 18.171 1.00 89.31 89 GLU A CA 1
ATOM 692 C C . GLU A 1 89 ? -14.213 0.161 17.613 1.00 89.31 89 GLU A C 1
ATOM 694 O O . GLU A 1 89 ? -15.105 -0.428 18.219 1.00 89.31 89 GLU A O 1
ATOM 699 N N . GLY A 1 90 ? -14.420 0.755 16.435 1.00 83.00 90 GLY A N 1
ATOM 700 C CA . GLY A 1 90 ? -15.675 0.717 15.698 1.00 83.00 90 GLY A CA 1
ATOM 701 C C . GLY A 1 90 ? -15.956 -0.593 14.963 1.00 83.00 90 GLY A C 1
ATOM 702 O O . GLY A 1 90 ? -17.076 -0.740 14.494 1.00 83.00 90 GLY A O 1
ATOM 703 N N . GLY A 1 91 ? -15.001 -1.526 14.859 1.00 85.81 91 GLY A N 1
ATOM 704 C CA . GLY A 1 91 ? -15.184 -2.826 14.192 1.00 85.81 91 GLY A CA 1
ATOM 705 C C . GLY A 1 91 ? -14.390 -3.018 12.896 1.00 85.81 91 GLY A C 1
ATOM 706 O O . GLY A 1 91 ? -14.369 -4.119 12.357 1.00 85.81 91 GLY A O 1
ATOM 707 N N . ILE A 1 92 ? -13.678 -1.999 12.401 1.00 88.06 92 ILE A N 1
ATOM 708 C CA . ILE A 1 92 ? -12.791 -2.176 11.242 1.00 88.06 92 ILE A CA 1
ATOM 709 C C . ILE A 1 92 ? -11.649 -3.131 11.606 1.00 88.06 92 ILE A C 1
ATOM 711 O O . ILE A 1 92 ? -11.089 -3.068 12.704 1.00 88.06 92 ILE A O 1
ATOM 715 N N . ARG A 1 93 ? -11.295 -4.023 10.676 1.00 93.12 93 ARG A N 1
ATOM 716 C CA . ARG A 1 93 ? -10.203 -5.000 10.843 1.00 93.12 93 ARG A CA 1
ATOM 717 C C . ARG A 1 93 ? -9.115 -4.895 9.782 1.00 93.12 93 ARG A C 1
ATOM 719 O O . ARG A 1 93 ? -8.195 -5.709 9.776 1.00 93.12 93 ARG A O 1
ATOM 726 N N . ARG A 1 94 ? -9.207 -3.900 8.898 1.00 95.44 94 ARG A N 1
ATOM 727 C CA . ARG A 1 94 ? -8.251 -3.689 7.811 1.00 95.44 94 ARG A CA 1
ATOM 728 C C . ARG A 1 94 ? -7.934 -2.219 7.631 1.00 95.44 94 ARG A C 1
ATOM 730 O O . ARG A 1 94 ? -8.836 -1.381 7.592 1.00 95.44 94 ARG A O 1
ATOM 737 N N . VAL A 1 95 ? -6.653 -1.911 7.512 1.00 96.56 95 VAL A N 1
ATOM 738 C CA . VAL A 1 95 ? -6.135 -0.556 7.324 1.00 96.56 95 VAL A CA 1
ATOM 739 C C . VAL A 1 95 ? -5.202 -0.561 6.125 1.00 96.56 95 VAL A C 1
ATOM 741 O O . VAL A 1 95 ? -4.367 -1.449 6.017 1.00 96.56 95 VAL A O 1
ATOM 744 N N . LEU A 1 96 ? -5.310 0.431 5.247 1.00 97.69 96 LEU A N 1
ATOM 745 C CA . LEU A 1 96 ? -4.380 0.636 4.140 1.00 97.69 96 LEU A CA 1
ATOM 746 C C . LEU A 1 96 ? -3.649 1.963 4.328 1.00 97.69 96 LEU A C 1
ATOM 748 O O . LEU A 1 96 ? -4.282 3.018 4.401 1.00 97.69 96 LEU A O 1
ATOM 752 N N . LEU A 1 97 ? -2.321 1.899 4.391 1.00 97.44 97 LEU A N 1
ATOM 753 C CA . LEU A 1 97 ? -1.420 3.045 4.455 1.00 97.44 97 LEU A CA 1
ATOM 754 C C . LEU A 1 97 ? -0.796 3.269 3.092 1.00 97.44 97 LEU A C 1
ATOM 756 O O . LEU A 1 97 ? 0.041 2.484 2.662 1.00 97.44 97 LEU A O 1
ATOM 760 N N . HIS A 1 98 ? -1.203 4.338 2.424 1.00 96.19 98 HIS A N 1
ATOM 761 C CA . HIS A 1 98 ? -0.748 4.632 1.076 1.00 96.19 98 HIS A CA 1
ATOM 762 C C . HIS A 1 98 ? 0.459 5.563 1.101 1.00 96.19 98 HIS A C 1
ATOM 764 O O . HIS A 1 98 ? 0.345 6.717 1.525 1.00 96.19 98 HIS A O 1
ATOM 770 N N . ASN A 1 99 ? 1.603 5.040 0.653 1.00 96.56 99 ASN A N 1
ATOM 771 C CA . ASN A 1 99 ? 2.912 5.690 0.654 1.00 96.56 99 ASN A CA 1
ATOM 772 C C . ASN A 1 99 ? 3.271 6.274 2.030 1.00 96.56 99 ASN A C 1
ATOM 774 O O . ASN A 1 99 ? 3.384 7.496 2.167 1.00 96.56 99 ASN A O 1
ATOM 778 N N . PRO A 1 100 ? 3.426 5.440 3.079 1.00 97.56 100 PRO A N 1
ATOM 779 C CA . PRO A 1 100 ? 3.633 5.925 4.445 1.00 97.56 100 PRO A CA 1
ATOM 780 C C . PRO A 1 100 ? 4.887 6.792 4.618 1.00 97.56 100 PRO A C 1
ATOM 782 O O . PRO A 1 100 ? 4.926 7.610 5.529 1.00 97.56 100 PRO A O 1
ATOM 785 N N . PHE A 1 101 ? 5.876 6.665 3.732 1.00 97.31 101 PHE A N 1
ATOM 786 C CA . PHE A 1 101 ? 7.148 7.395 3.792 1.00 97.31 101 PHE A CA 1
ATOM 787 C C . PHE A 1 101 ? 7.207 8.605 2.835 1.00 97.31 101 PHE A C 1
ATOM 789 O O . PHE A 1 101 ? 8.281 9.128 2.518 1.00 97.31 101 PHE A O 1
ATOM 796 N N . GLY A 1 102 ? 6.039 9.064 2.377 1.00 95.56 102 GLY A N 1
ATOM 797 C CA . GLY A 1 102 ? 5.913 10.204 1.476 1.00 95.56 102 GLY A CA 1
ATOM 798 C C . GLY A 1 102 ? 6.366 9.905 0.052 1.00 95.56 102 GLY A C 1
ATOM 799 O O . GLY A 1 102 ? 6.620 8.757 -0.313 1.00 95.56 102 GLY A O 1
ATOM 800 N N . HIS A 1 103 ? 6.441 10.953 -0.761 1.00 93.50 103 HIS A N 1
ATOM 801 C CA . HIS A 1 103 ? 6.969 10.865 -2.120 1.00 93.50 103 HIS A CA 1
ATOM 802 C C . HIS A 1 103 ? 8.426 11.321 -2.155 1.00 93.50 103 HIS A C 1
ATOM 804 O O . HIS A 1 103 ? 8.839 12.210 -1.407 1.00 93.50 103 HIS A O 1
ATOM 810 N N . GLU A 1 104 ? 9.207 10.713 -3.036 1.00 84.75 104 GLU A N 1
ATOM 811 C CA . GLU A 1 104 ? 10.587 11.105 -3.269 1.00 84.75 104 GLU A CA 1
ATOM 812 C C . GLU A 1 104 ? 10.660 12.464 -3.973 1.00 84.75 104 GLU A C 1
ATOM 814 O O . GLU A 1 104 ? 9.897 12.773 -4.895 1.00 84.75 104 GLU A O 1
ATOM 819 N N . LEU A 1 105 ? 11.597 13.290 -3.516 1.00 78.88 105 LEU A N 1
ATOM 820 C CA . LEU A 1 105 ? 11.877 14.612 -4.061 1.00 78.88 105 LEU A CA 1
ATOM 821 C C . LEU A 1 105 ? 13.083 14.558 -5.006 1.00 78.88 105 LEU A C 1
ATOM 823 O O . LEU A 1 105 ? 13.993 13.765 -4.776 1.00 78.88 105 LEU A O 1
ATOM 827 N N . PRO A 1 106 ? 13.140 15.428 -6.031 1.00 80.12 106 PRO A N 1
ATOM 828 C CA . PRO A 1 106 ? 12.178 16.490 -6.358 1.00 80.12 106 PRO A CA 1
ATOM 829 C C . PRO A 1 106 ? 11.013 16.034 -7.253 1.00 80.12 106 PRO A C 1
ATOM 831 O O . PRO A 1 106 ? 10.081 16.804 -7.475 1.00 80.12 106 PRO A O 1
ATOM 834 N N . ASN A 1 107 ? 11.050 14.802 -7.766 1.00 79.31 107 ASN A N 1
ATOM 835 C CA . ASN A 1 107 ? 10.165 14.351 -8.846 1.00 79.31 107 ASN A CA 1
ATOM 836 C C . ASN A 1 107 ? 8.745 13.981 -8.395 1.00 79.31 107 ASN A C 1
ATOM 838 O O . ASN A 1 107 ? 7.909 13.671 -9.240 1.00 79.31 107 ASN A O 1
ATOM 842 N N . ASN A 1 108 ? 8.457 14.047 -7.090 1.00 84.69 108 ASN A N 1
ATOM 843 C CA . ASN A 1 108 ? 7.176 13.640 -6.515 1.00 84.69 108 ASN A CA 1
ATOM 844 C C . ASN A 1 108 ? 6.846 12.169 -6.839 1.00 84.69 108 ASN A C 1
ATOM 846 O O . ASN A 1 108 ? 5.695 11.814 -7.094 1.00 84.69 108 ASN A O 1
ATOM 850 N N . THR A 1 109 ? 7.873 11.317 -6.846 1.00 87.56 109 THR A N 1
ATOM 851 C CA . THR A 1 109 ? 7.745 9.903 -7.207 1.00 87.56 109 THR A CA 1
ATOM 852 C C . THR A 1 109 ? 7.205 9.108 -6.024 1.00 87.56 109 THR A C 1
ATOM 854 O O . THR A 1 109 ? 7.724 9.191 -4.909 1.00 87.56 109 THR A O 1
ATOM 857 N N . MET A 1 110 ? 6.181 8.290 -6.264 1.00 91.62 110 MET A N 1
ATOM 858 C CA . MET A 1 110 ? 5.795 7.227 -5.337 1.00 91.62 110 MET A CA 1
ATOM 859 C C . MET A 1 110 ? 6.827 6.111 -5.484 1.00 91.62 110 MET A C 1
ATOM 861 O O . MET A 1 110 ? 6.714 5.274 -6.375 1.00 91.62 110 MET A O 1
ATOM 865 N N . ALA A 1 111 ? 7.868 6.141 -4.659 1.00 92.25 111 ALA A N 1
ATOM 866 C CA . ALA A 1 111 ? 8.980 5.204 -4.748 1.00 92.25 111 ALA A CA 1
ATOM 867 C C . ALA A 1 111 ? 8.802 4.036 -3.770 1.00 92.25 111 ALA A C 1
ATOM 869 O O . ALA A 1 111 ? 8.382 4.228 -2.624 1.00 92.25 111 ALA A O 1
ATOM 870 N N . PHE A 1 112 ? 9.129 2.818 -4.210 1.00 95.56 112 PHE A N 1
ATOM 871 C CA . PHE A 1 112 ? 9.060 1.636 -3.350 1.00 95.56 112 PHE A CA 1
ATOM 872 C C . PHE A 1 112 ? 10.020 1.719 -2.151 1.00 95.56 112 PHE A C 1
ATOM 874 O O . PHE A 1 112 ? 9.683 1.297 -1.046 1.00 95.56 112 PHE A O 1
ATOM 881 N N . ASP A 1 113 ? 11.192 2.326 -2.346 1.00 95.56 113 ASP A N 1
ATOM 882 C CA . ASP A 1 113 ? 12.236 2.532 -1.334 1.00 95.56 113 ASP A CA 1
ATOM 883 C C . ASP A 1 113 ? 12.038 3.800 -0.491 1.00 95.56 113 ASP A C 1
ATOM 885 O O . ASP A 1 113 ? 12.988 4.319 0.100 1.00 95.56 113 ASP A O 1
ATOM 889 N N . GLY A 1 114 ? 10.800 4.296 -0.390 1.00 94.88 114 GLY A N 1
ATOM 890 C CA . GLY A 1 114 ? 10.490 5.555 0.285 1.00 94.88 114 GLY A CA 1
ATOM 891 C C . GLY A 1 114 ? 10.993 5.647 1.731 1.00 94.88 114 GLY A C 1
ATOM 892 O O . GLY A 1 114 ? 11.333 6.744 2.165 1.00 94.88 114 GLY A O 1
ATOM 893 N N . SER A 1 115 ? 11.080 4.530 2.464 1.00 96.12 115 SER A N 1
ATOM 894 C CA . SER A 1 115 ? 11.642 4.483 3.825 1.00 96.12 115 SER A CA 1
ATOM 895 C C . SER A 1 115 ? 13.141 4.783 3.847 1.00 96.12 115 SER A C 1
ATOM 897 O O . SER A 1 115 ? 13.581 5.614 4.637 1.00 96.12 115 SER A O 1
ATOM 899 N N . LEU A 1 116 ? 13.907 4.156 2.951 1.00 95.88 116 LEU A N 1
ATOM 900 C CA . LEU A 1 116 ? 15.348 4.374 2.806 1.00 95.88 116 LEU A CA 1
ATOM 901 C C . LEU A 1 116 ? 15.618 5.809 2.363 1.00 95.88 116 LEU A C 1
ATOM 903 O O . LEU A 1 116 ? 16.433 6.506 2.951 1.00 95.88 116 LEU A O 1
ATOM 907 N N . ASN A 1 117 ? 14.856 6.275 1.376 1.00 93.50 117 ASN A N 1
ATOM 908 C CA . ASN A 1 117 ? 14.978 7.623 0.839 1.00 93.50 117 ASN A CA 1
ATOM 909 C C . ASN A 1 117 ? 14.617 8.703 1.880 1.00 93.50 117 ASN A C 1
ATOM 911 O O . ASN A 1 117 ? 15.221 9.772 1.904 1.00 93.50 117 ASN A O 1
ATOM 915 N N . ALA A 1 118 ? 13.625 8.455 2.743 1.00 94.50 118 ALA A N 1
ATOM 916 C CA . ALA A 1 118 ? 13.278 9.368 3.831 1.00 94.50 118 ALA A CA 1
ATOM 917 C C . ALA A 1 118 ? 14.402 9.465 4.876 1.00 94.50 118 ALA A C 1
ATOM 919 O O . ALA A 1 118 ? 14.746 10.576 5.278 1.00 94.50 118 ALA A O 1
ATOM 920 N N . ASP A 1 119 ? 14.986 8.330 5.266 1.00 94.12 119 ASP A N 1
ATOM 921 C CA . ASP A 1 119 ? 16.114 8.248 6.204 1.00 94.12 119 ASP A CA 1
ATOM 922 C C . ASP A 1 119 ? 17.374 8.932 5.638 1.00 94.12 119 ASP A C 1
ATOM 924 O O . ASP A 1 119 ? 17.940 9.831 6.257 1.00 94.12 119 ASP A O 1
ATOM 928 N N . GLU A 1 120 ? 17.747 8.621 4.392 1.00 92.62 120 GLU A N 1
ATOM 929 C CA . GLU A 1 120 ? 18.892 9.225 3.688 1.00 92.62 120 GLU A CA 1
ATOM 930 C C . GLU A 1 120 ? 18.786 10.761 3.579 1.00 92.62 120 GLU A C 1
ATOM 932 O O . GLU A 1 120 ? 19.798 11.464 3.548 1.00 92.62 120 GLU A O 1
ATOM 937 N N . GLN A 1 121 ? 17.561 11.294 3.542 1.00 91.19 121 GLN A N 1
ATOM 938 C CA . GLN A 1 121 ? 17.268 12.727 3.447 1.00 91.19 121 GLN A CA 1
ATOM 939 C C . GLN A 1 121 ? 17.054 13.406 4.817 1.00 91.19 121 GLN A C 1
ATOM 941 O O . GLN A 1 121 ? 16.756 14.601 4.866 1.00 91.19 121 GLN A O 1
ATOM 946 N N . GLY A 1 122 ? 17.210 12.684 5.933 1.00 93.62 122 GLY A N 1
ATOM 947 C CA . GLY A 1 122 ? 17.044 13.223 7.288 1.00 93.62 122 GLY A CA 1
ATOM 948 C C . GLY A 1 122 ? 15.588 13.504 7.675 1.00 93.62 122 GLY A C 1
ATOM 949 O O . GLY A 1 122 ? 15.312 14.367 8.515 1.00 93.62 122 GLY A O 1
ATOM 950 N N . HIS A 1 123 ? 14.631 12.810 7.052 1.00 94.75 123 HIS A N 1
ATOM 951 C CA . HIS A 1 123 ? 13.225 12.811 7.457 1.00 94.75 123 HIS A CA 1
ATOM 952 C C . HIS A 1 123 ? 12.947 11.691 8.466 1.00 94.75 123 HIS A C 1
ATOM 954 O O . HIS A 1 123 ? 11.959 10.968 8.342 1.00 94.75 123 HIS A O 1
ATOM 960 N N . ASP A 1 124 ? 13.794 11.589 9.492 1.00 94.69 124 ASP A N 1
ATOM 961 C CA . ASP A 1 124 ? 13.776 10.531 10.511 1.00 94.69 124 ASP A CA 1
ATOM 962 C C . ASP A 1 124 ? 12.390 10.375 11.153 1.00 94.69 124 ASP A C 1
ATOM 964 O O . ASP A 1 124 ? 11.937 9.274 11.437 1.00 94.69 124 ASP A O 1
ATOM 968 N N . TRP A 1 125 ? 11.633 11.467 11.272 1.00 95.69 125 TRP A N 1
ATOM 969 C CA . TRP A 1 125 ? 10.258 11.473 11.784 1.00 95.69 125 TRP A CA 1
ATOM 970 C C . TRP A 1 125 ? 9.263 10.598 10.991 1.00 95.69 125 TRP A C 1
ATOM 972 O O . TRP A 1 125 ? 8.194 10.280 11.514 1.00 95.69 125 TRP A O 1
ATOM 982 N N . LEU A 1 126 ? 9.574 10.212 9.747 1.00 96.50 126 LEU A N 1
ATOM 983 C CA . LEU A 1 126 ? 8.782 9.260 8.955 1.00 96.50 126 LEU A CA 1
ATOM 984 C C . LEU A 1 126 ? 9.127 7.798 9.251 1.00 96.50 126 LEU A C 1
ATOM 986 O O . LEU A 1 126 ? 8.281 6.931 9.031 1.00 96.50 126 LEU A O 1
ATOM 990 N N . VAL A 1 127 ? 10.330 7.509 9.745 1.00 97.62 127 VAL A N 1
ATOM 991 C CA . VAL A 1 127 ? 10.810 6.141 10.001 1.00 97.62 127 VAL A CA 1
ATOM 992 C C . VAL A 1 127 ? 10.825 5.807 11.494 1.00 97.62 127 VAL A C 1
ATOM 994 O O . VAL A 1 127 ? 10.457 4.698 11.889 1.00 97.62 127 VAL A O 1
ATOM 997 N N . GLU A 1 128 ? 11.168 6.775 12.341 1.00 97.56 128 GLU A N 1
ATOM 998 C CA . GLU A 1 128 ? 11.220 6.638 13.791 1.00 97.56 128 GLU A CA 1
ATOM 999 C C . GLU A 1 128 ? 9.832 6.375 14.382 1.00 97.56 128 GLU A C 1
ATOM 1001 O O . GLU A 1 128 ? 8.837 7.036 14.071 1.00 97.56 128 GLU A O 1
ATOM 1006 N N . GLY A 1 129 ? 9.753 5.385 15.273 1.00 97.94 129 GLY A N 1
ATOM 1007 C CA . GLY A 1 129 ? 8.505 5.023 15.942 1.00 97.94 129 GLY A CA 1
ATOM 1008 C C . GLY A 1 129 ? 7.483 4.323 15.041 1.00 97.94 129 GLY A C 1
ATOM 1009 O O . GLY A 1 129 ? 6.379 4.038 15.512 1.00 97.94 129 GLY A O 1
ATOM 1010 N N . PHE A 1 130 ? 7.799 4.061 13.763 1.00 98.75 130 PHE A N 1
ATOM 1011 C CA . PHE A 1 130 ? 6.876 3.412 12.828 1.00 98.75 130 PHE A CA 1
ATOM 1012 C C . PHE A 1 130 ? 6.485 2.016 13.327 1.00 98.75 130 PHE A C 1
ATOM 1014 O O . PHE A 1 130 ? 5.300 1.713 13.485 1.00 98.75 130 PHE A O 1
ATOM 1021 N N . VAL A 1 131 ? 7.473 1.172 13.634 1.00 98.81 131 VAL A N 1
ATOM 1022 C CA . VAL A 1 131 ? 7.235 -0.211 14.076 1.00 98.81 131 VAL A CA 1
ATOM 1023 C C . VAL A 1 131 ? 6.524 -0.231 15.428 1.00 98.81 131 VAL A C 1
ATOM 1025 O O . VAL A 1 131 ? 5.554 -0.966 15.606 1.00 98.81 131 VAL A O 1
ATOM 1028 N N . GLU A 1 132 ? 6.948 0.613 16.365 1.00 98.75 132 GLU A N 1
ATOM 1029 C CA . GLU A 1 132 ? 6.381 0.723 17.710 1.00 98.75 132 GLU A CA 1
ATOM 1030 C C . GLU A 1 132 ? 4.916 1.172 17.690 1.00 98.75 132 GLU A C 1
ATOM 1032 O O . GLU A 1 132 ? 4.119 0.729 18.521 1.00 98.75 132 GLU A O 1
ATOM 1037 N N . ALA A 1 133 ? 4.548 2.042 16.748 1.00 98.69 133 ALA A N 1
ATOM 1038 C CA . ALA A 1 133 ? 3.177 2.508 16.591 1.00 98.69 133 ALA A CA 1
ATOM 1039 C C . ALA A 1 133 ? 2.274 1.447 15.952 1.00 98.69 133 ALA A C 1
ATOM 1041 O O . ALA A 1 133 ? 1.128 1.280 16.379 1.00 98.69 133 ALA A O 1
ATOM 1042 N N . TRP A 1 134 ? 2.778 0.734 14.943 1.00 98.75 134 TRP A N 1
ATOM 1043 C CA . TRP A 1 134 ? 1.958 -0.128 14.096 1.00 98.75 134 TRP A CA 1
ATOM 1044 C C . TRP A 1 134 ? 1.906 -1.590 14.516 1.00 98.75 134 TRP A C 1
ATOM 1046 O O . TRP A 1 134 ? 0.857 -2.213 14.364 1.00 98.75 134 TRP A O 1
ATOM 1056 N N . LYS A 1 135 ? 2.973 -2.142 15.097 1.00 98.69 135 LYS A N 1
ATOM 1057 C CA . LYS A 1 135 ? 2.972 -3.537 15.554 1.00 98.69 135 LYS A CA 1
ATOM 1058 C C . LYS A 1 135 ? 1.821 -3.844 16.528 1.00 98.69 135 LYS A C 1
ATOM 1060 O O . LYS A 1 135 ? 1.102 -4.814 16.293 1.00 98.69 135 LYS A O 1
ATOM 1065 N N . PRO A 1 136 ? 1.518 -2.990 17.530 1.00 98.56 136 PRO A N 1
ATOM 1066 C CA . PRO A 1 136 ? 0.360 -3.216 18.391 1.00 98.56 136 PRO A CA 1
ATOM 1067 C C . PRO A 1 136 ? -0.985 -3.123 17.656 1.00 98.56 136 PRO A C 1
ATOM 1069 O O . PRO A 1 136 ? -1.967 -3.695 18.125 1.00 98.56 136 PRO A O 1
ATOM 1072 N N . VAL A 1 137 ? -1.062 -2.397 16.528 1.00 98.44 137 VAL A N 1
ATOM 1073 C CA . VAL A 1 137 ? -2.275 -2.373 15.691 1.00 98.44 137 VAL A CA 1
ATOM 1074 C C . VAL A 1 137 ? -2.501 -3.763 15.119 1.00 98.44 137 VAL A C 1
ATOM 1076 O O . VAL A 1 137 ? -3.576 -4.321 15.319 1.00 98.44 137 VAL A O 1
ATOM 1079 N N . VAL A 1 138 ? -1.480 -4.317 14.460 1.00 98.38 138 VAL A N 1
ATOM 1080 C CA . VAL A 1 138 ? -1.529 -5.639 13.823 1.00 98.38 138 VAL A CA 1
ATOM 1081 C C . VAL A 1 138 ? -1.863 -6.733 14.840 1.00 98.38 138 VAL A C 1
ATOM 1083 O O . VAL A 1 138 ? -2.714 -7.582 14.582 1.00 98.38 138 VAL A O 1
ATOM 1086 N N . GLU A 1 139 ? -1.274 -6.656 16.035 1.00 98.06 139 GLU A N 1
ATOM 1087 C CA . GLU A 1 139 ? -1.519 -7.576 17.158 1.00 98.06 139 GLU A CA 1
ATOM 1088 C C . GLU A 1 139 ? -2.904 -7.413 17.816 1.00 98.06 139 GLU A C 1
ATOM 1090 O O . GLU A 1 139 ? -3.247 -8.150 18.738 1.00 98.06 139 GLU A O 1
ATOM 1095 N N . GLY A 1 140 ? -3.716 -6.455 17.363 1.00 97.19 140 GLY A N 1
ATOM 1096 C CA . GLY A 1 140 ? -5.106 -6.320 17.784 1.00 97.19 140 GLY A CA 1
ATOM 1097 C C . GLY A 1 140 ? -5.329 -5.528 19.074 1.00 97.19 140 GLY A C 1
ATOM 1098 O O . GLY A 1 140 ? -6.374 -5.657 19.721 1.00 97.19 140 GLY A O 1
ATOM 1099 N N . ARG A 1 141 ? -4.382 -4.665 19.470 1.00 97.31 141 ARG A N 1
ATOM 1100 C CA . ARG A 1 141 ? -4.454 -3.886 20.724 1.00 97.31 141 ARG A CA 1
ATOM 1101 C C . ARG A 1 141 ? -5.734 -3.056 20.867 1.00 97.31 141 ARG A C 1
ATOM 1103 O O . ARG A 1 141 ? -6.199 -2.851 21.986 1.00 97.31 141 ARG A O 1
ATOM 1110 N N . TRP A 1 142 ? -6.283 -2.556 19.761 1.00 95.00 142 TRP A N 1
ATOM 1111 C CA . TRP A 1 142 ? -7.457 -1.666 19.744 1.00 95.00 142 TRP A CA 1
ATOM 1112 C C . TRP A 1 142 ? -8.714 -2.294 19.131 1.00 95.00 142 TRP A C 1
ATOM 1114 O O . TRP A 1 142 ? -9.734 -1.628 19.004 1.00 95.00 142 TRP A O 1
ATOM 1124 N N . SER A 1 143 ? -8.657 -3.572 18.772 1.00 92.31 143 SER A N 1
ATOM 1125 C CA . SER A 1 143 ? -9.751 -4.348 18.173 1.00 92.31 143 SER A CA 1
ATOM 1126 C C . SER A 1 143 ? -10.285 -5.422 19.130 1.00 92.31 143 SER A C 1
ATOM 1128 O O . SER A 1 143 ? -10.959 -6.351 18.704 1.00 92.31 143 SER A O 1
ATOM 1130 N N . GLY A 1 144 ? -9.981 -5.319 20.429 1.00 90.62 144 GLY A N 1
ATOM 1131 C CA . GLY A 1 144 ? -10.395 -6.311 21.427 1.00 90.62 144 GLY A CA 1
ATOM 1132 C C . GLY A 1 144 ? -9.590 -7.614 21.385 1.00 90.62 144 GLY A C 1
ATOM 1133 O O . GLY A 1 144 ? -10.051 -8.617 21.920 1.00 90.62 144 GLY A O 1
ATOM 1134 N N . GLY A 1 145 ? -8.398 -7.600 20.778 1.00 93.62 145 GLY A N 1
ATOM 1135 C CA . GLY A 1 145 ? -7.533 -8.772 20.616 1.00 93.62 145 GLY A CA 1
ATOM 1136 C C . GLY A 1 145 ? -7.654 -9.465 19.257 1.00 93.62 145 GLY A C 1
ATOM 1137 O O . GLY A 1 145 ? -6.868 -10.365 18.976 1.00 93.62 145 GLY A O 1
ATOM 1138 N N . ASP A 1 146 ? -8.586 -9.042 18.399 1.00 91.75 146 ASP A N 1
ATOM 1139 C CA . ASP A 1 146 ? -8.676 -9.553 17.029 1.00 91.75 146 ASP A CA 1
ATOM 1140 C C . ASP A 1 146 ? -7.511 -9.019 16.181 1.00 91.75 146 ASP A C 1
ATOM 1142 O O . ASP A 1 146 ? -7.343 -7.798 16.112 1.00 91.75 146 ASP A O 1
ATOM 1146 N N . PRO A 1 147 ? -6.749 -9.863 15.468 1.00 93.56 147 PRO A N 1
ATOM 1147 C CA . PRO A 1 147 ? -5.716 -9.387 14.555 1.00 93.56 147 PRO A CA 1
ATOM 1148 C C . PRO A 1 147 ? -6.265 -8.400 13.518 1.00 93.56 147 PRO A C 1
ATOM 1150 O O . PRO A 1 147 ? -7.359 -8.585 12.977 1.00 93.56 147 PRO A O 1
ATOM 1153 N N . VAL A 1 148 ? -5.487 -7.357 13.229 1.00 96.38 148 VAL A N 1
ATOM 1154 C CA . VAL A 1 148 ? -5.813 -6.342 12.219 1.00 96.38 148 VAL A CA 1
ATOM 1155 C C . VAL A 1 148 ? -4.848 -6.495 11.056 1.00 96.38 148 VAL A C 1
ATOM 1157 O O . VAL A 1 148 ? -3.634 -6.484 11.243 1.00 96.38 148 VAL A O 1
ATOM 1160 N N . GLU A 1 149 ? -5.368 -6.582 9.837 1.00 97.94 149 GLU A N 1
ATOM 1161 C CA . GLU A 1 149 ? -4.510 -6.487 8.661 1.00 97.94 149 GLU A CA 1
ATOM 1162 C C . GLU A 1 149 ? -4.167 -5.017 8.410 1.00 97.94 149 GLU A C 1
ATOM 1164 O O . GLU A 1 149 ? -5.046 -4.198 8.136 1.00 97.94 149 GLU A O 1
ATOM 1169 N N . VAL A 1 150 ? -2.885 -4.674 8.484 1.00 98.56 150 VAL A N 1
ATOM 1170 C CA . VAL A 1 150 ? -2.391 -3.377 8.018 1.00 98.56 150 VAL A CA 1
ATOM 1171 C C . VAL A 1 150 ? -1.628 -3.606 6.722 1.00 98.56 150 VAL A C 1
ATOM 1173 O O . VAL A 1 150 ? -0.670 -4.374 6.691 1.00 98.56 150 VAL A O 1
ATOM 1176 N N . ILE A 1 151 ? -2.079 -2.962 5.651 1.00 98.69 151 ILE A N 1
ATOM 1177 C CA . ILE A 1 151 ? -1.504 -3.035 4.313 1.00 98.69 151 ILE A CA 1
ATOM 1178 C C . ILE A 1 151 ? -0.634 -1.796 4.118 1.00 98.69 151 ILE A C 1
ATOM 1180 O O . ILE A 1 151 ? -1.140 -0.673 4.063 1.00 98.69 151 ILE A O 1
ATOM 1184 N N . CYS A 1 152 ? 0.674 -2.003 4.020 1.00 98.62 152 CYS A N 1
ATOM 1185 C CA . CYS A 1 152 ? 1.623 -0.980 3.622 1.00 98.62 152 CYS A CA 1
ATOM 1186 C C . CYS A 1 152 ? 1.682 -0.935 2.098 1.00 98.62 152 CYS A C 1
ATOM 1188 O O . CYS A 1 152 ? 2.268 -1.815 1.468 1.00 98.62 152 CYS A O 1
ATOM 1190 N N . TYR A 1 153 ? 1.046 0.071 1.513 1.00 98.06 153 TYR A N 1
ATOM 1191 C CA . TYR A 1 153 ? 1.121 0.326 0.088 1.00 98.06 153 TYR A CA 1
ATOM 1192 C C . TYR A 1 153 ? 2.350 1.186 -0.199 1.00 98.06 153 TYR A C 1
ATOM 1194 O O . TYR A 1 153 ? 2.480 2.302 0.317 1.00 98.06 153 TYR A O 1
ATOM 1202 N N . LEU A 1 154 ? 3.252 0.628 -0.997 1.00 97.00 154 LEU A N 1
ATOM 1203 C CA . LEU A 1 154 ? 4.505 1.230 -1.420 1.00 97.00 154 LEU A CA 1
ATOM 1204 C C . LEU A 1 154 ? 4.456 1.526 -2.918 1.00 97.00 154 LEU A C 1
ATOM 1206 O O . LEU A 1 154 ? 3.710 0.899 -3.669 1.00 97.00 154 LEU A O 1
ATOM 1210 N N . GLY A 1 155 ? 5.280 2.486 -3.325 1.00 93.88 155 GLY A N 1
ATOM 1211 C CA . GLY A 1 155 ? 5.356 2.944 -4.701 1.00 93.88 155 GLY A CA 1
ATOM 1212 C C . GLY A 1 155 ? 6.022 1.960 -5.666 1.00 93.88 155 GLY A C 1
ATOM 1213 O O . GLY A 1 155 ? 6.161 0.770 -5.391 1.00 93.88 155 GLY A O 1
ATOM 1214 N N . ARG A 1 156 ? 6.454 2.476 -6.816 1.00 91.19 156 ARG A N 1
ATOM 1215 C CA . ARG A 1 156 ? 6.972 1.677 -7.932 1.00 91.19 156 ARG A CA 1
ATOM 1216 C C . ARG A 1 156 ? 8.356 1.112 -7.652 1.00 91.19 156 ARG A C 1
ATOM 1218 O O . ARG A 1 156 ? 9.224 1.795 -7.103 1.00 91.19 156 ARG A O 1
ATOM 1225 N N . LEU A 1 157 ? 8.557 -0.133 -8.078 1.00 88.81 157 LEU A N 1
ATOM 1226 C CA . LEU A 1 157 ? 9.824 -0.868 -7.991 1.00 88.81 157 LEU A CA 1
ATOM 1227 C C . LEU A 1 157 ? 10.764 -0.617 -9.181 1.00 88.81 157 LEU A C 1
ATOM 1229 O O . LEU A 1 157 ? 11.954 -0.912 -9.093 1.00 88.81 157 LEU A O 1
ATOM 1233 N N . ASP A 1 158 ? 10.246 -0.172 -10.322 1.00 79.94 158 ASP A N 1
ATOM 1234 C CA . ASP A 1 158 ? 10.943 -0.148 -11.614 1.00 79.94 158 ASP A CA 1
ATOM 1235 C C . ASP A 1 158 ? 11.364 1.248 -12.091 1.00 79.94 158 ASP A C 1
ATOM 1237 O O . ASP A 1 158 ? 12.319 1.337 -12.871 1.00 79.94 158 ASP A O 1
ATOM 1241 N N . GLU A 1 159 ? 10.696 2.292 -11.592 1.00 74.94 159 GLU A N 1
ATOM 1242 C CA . GLU A 1 159 ? 10.904 3.716 -11.926 1.00 74.94 159 GLU A CA 1
ATOM 1243 C C . GLU A 1 159 ? 11.371 4.565 -10.727 1.00 74.94 159 GLU A C 1
ATOM 1245 O O . GLU A 1 159 ? 11.456 5.792 -10.793 1.00 74.94 159 GLU A O 1
ATOM 1250 N N . ALA A 1 160 ? 11.649 3.931 -9.589 1.00 81.88 160 ALA A N 1
ATOM 1251 C CA . ALA A 1 160 ? 12.263 4.616 -8.461 1.00 81.88 160 ALA A CA 1
ATOM 1252 C C . ALA A 1 160 ? 13.776 4.788 -8.730 1.00 81.88 160 ALA A C 1
ATOM 1254 O O . ALA A 1 160 ? 14.443 3.786 -9.014 1.00 81.88 160 ALA A O 1
ATOM 1255 N N . PRO A 1 161 ? 14.348 6.005 -8.611 1.00 82.56 161 PRO A N 1
ATOM 1256 C CA . PRO A 1 161 ? 15.757 6.294 -8.899 1.00 82.56 161 PRO A CA 1
ATOM 1257 C C . PRO A 1 161 ? 16.756 5.315 -8.267 1.00 82.56 161 PRO A C 1
ATOM 1259 O O . PRO A 1 161 ? 17.726 4.904 -8.908 1.00 82.56 161 PRO A O 1
ATOM 1262 N N . GLY A 1 162 ? 16.498 4.888 -7.025 1.00 83.94 162 GLY A N 1
ATOM 1263 C CA . GLY A 1 162 ? 17.335 3.918 -6.318 1.00 83.94 162 GLY A CA 1
ATOM 1264 C C . GLY A 1 162 ? 17.355 2.521 -6.950 1.00 83.94 162 GLY A C 1
ATOM 1265 O O . GLY A 1 162 ? 18.334 1.796 -6.793 1.00 83.94 162 GLY A O 1
ATOM 1266 N N . PHE A 1 163 ? 16.312 2.147 -7.692 1.00 90.38 163 PHE A N 1
ATOM 1267 C CA . PHE A 1 163 ? 16.213 0.879 -8.418 1.00 90.38 163 PHE A CA 1
ATOM 1268 C C . PHE A 1 163 ? 16.623 0.998 -9.888 1.00 90.38 163 PHE A C 1
ATOM 1270 O O . PHE A 1 163 ? 17.199 0.050 -10.426 1.00 90.38 163 PHE A O 1
ATOM 1277 N N . GLU A 1 164 ? 16.380 2.144 -10.530 1.00 87.31 164 GLU A N 1
ATOM 1278 C CA . GLU A 1 164 ? 16.833 2.409 -11.902 1.00 87.31 164 GLU A CA 1
ATOM 1279 C C . GLU A 1 164 ? 18.352 2.267 -12.019 1.00 87.31 164 GLU A C 1
ATOM 1281 O O . GLU A 1 164 ? 18.831 1.521 -12.869 1.00 87.31 164 GLU A O 1
ATOM 1286 N N . ALA A 1 165 ? 19.108 2.871 -11.097 1.00 84.81 165 ALA A N 1
ATOM 1287 C CA . ALA A 1 165 ? 20.568 2.788 -11.100 1.00 84.81 165 ALA A CA 1
ATOM 1288 C C . ALA A 1 165 ? 21.090 1.342 -10.978 1.00 84.81 165 ALA A C 1
ATOM 1290 O O . ALA A 1 165 ? 22.069 0.970 -11.627 1.00 84.81 165 ALA A O 1
ATOM 1291 N N . LEU A 1 166 ? 20.427 0.510 -10.168 1.00 89.81 166 LEU A N 1
ATOM 1292 C CA . LEU A 1 166 ? 20.795 -0.897 -9.970 1.00 89.81 166 LEU A CA 1
ATOM 1293 C C . LEU A 1 166 ? 20.461 -1.738 -11.207 1.00 89.81 166 LEU A C 1
ATOM 1295 O O . LEU A 1 166 ? 21.252 -2.585 -11.621 1.00 89.81 166 LEU A O 1
ATOM 1299 N N . LYS A 1 167 ? 19.315 -1.464 -11.837 1.00 87.06 167 LYS A N 1
ATOM 1300 C CA . LYS A 1 167 ? 18.897 -2.091 -13.095 1.00 87.06 167 LYS A CA 1
ATOM 1301 C C . LYS A 1 167 ? 19.856 -1.743 -14.235 1.00 87.06 167 LYS A C 1
ATOM 1303 O O . LYS A 1 167 ? 20.307 -2.646 -14.937 1.00 87.06 167 LYS A O 1
ATOM 1308 N N . ASP A 1 168 ? 20.225 -0.471 -14.372 1.00 86.69 168 ASP A N 1
ATOM 1309 C CA . ASP A 1 168 ? 21.160 0.011 -15.395 1.00 86.69 168 ASP A CA 1
ATOM 1310 C C . ASP A 1 168 ? 22.557 -0.598 -15.227 1.00 86.69 168 ASP A C 1
ATOM 1312 O O . ASP A 1 168 ? 23.221 -0.942 -16.206 1.00 86.69 168 ASP A O 1
ATOM 1316 N N . ALA A 1 169 ? 22.982 -0.808 -13.979 1.00 87.94 169 ALA A N 1
ATOM 1317 C CA . ALA A 1 169 ? 24.219 -1.507 -13.651 1.00 87.94 169 ALA A CA 1
ATOM 1318 C C . ALA A 1 169 ? 24.129 -3.040 -13.802 1.00 87.94 169 ALA A C 1
ATOM 1320 O O . ALA A 1 169 ? 25.147 -3.719 -13.669 1.00 87.94 169 ALA A O 1
ATOM 1321 N N . SER A 1 170 ? 22.940 -3.595 -14.082 1.00 91.06 170 SER A N 1
ATOM 1322 C CA . SER A 1 170 ? 22.659 -5.041 -14.036 1.00 91.06 170 SER A CA 1
ATOM 1323 C C . SER A 1 170 ? 23.030 -5.692 -12.691 1.00 91.06 170 SER A C 1
ATOM 1325 O O . SER A 1 170 ? 23.413 -6.861 -12.640 1.00 91.06 170 SER A O 1
ATOM 1327 N N . ASP A 1 171 ? 22.920 -4.936 -11.597 1.00 93.50 171 ASP A N 1
ATOM 1328 C CA . ASP A 1 171 ? 23.221 -5.379 -10.236 1.00 93.50 171 ASP A CA 1
ATOM 1329 C C . ASP A 1 171 ? 21.980 -6.010 -9.588 1.00 93.50 171 ASP A C 1
ATOM 1331 O O . ASP A 1 171 ? 21.243 -5.379 -8.825 1.00 93.50 171 ASP A O 1
ATOM 1335 N N . GLU A 1 172 ? 21.713 -7.274 -9.928 1.00 92.31 172 GLU A N 1
ATOM 1336 C CA . GLU A 1 172 ? 20.562 -8.001 -9.379 1.00 92.31 172 GLU A CA 1
ATOM 1337 C C . GLU A 1 172 ? 20.656 -8.198 -7.856 1.00 92.31 172 GLU A C 1
ATOM 1339 O O . GLU A 1 172 ? 19.631 -8.151 -7.173 1.00 92.31 172 GLU A O 1
ATOM 1344 N N . GLU A 1 173 ? 21.859 -8.405 -7.311 1.00 94.38 173 GLU A N 1
ATOM 1345 C CA . GLU A 1 173 ? 22.058 -8.597 -5.869 1.00 94.38 173 GLU A CA 1
ATOM 1346 C C . GLU A 1 173 ? 21.760 -7.303 -5.108 1.00 94.38 173 GLU A C 1
ATOM 1348 O O . GLU A 1 173 ? 20.981 -7.317 -4.151 1.00 94.38 173 GLU A O 1
ATOM 1353 N N . GLY A 1 174 ? 22.300 -6.175 -5.580 1.00 95.69 174 GLY A N 1
ATOM 1354 C CA . GLY A 1 174 ? 21.997 -4.854 -5.044 1.00 95.69 174 GLY A CA 1
ATOM 1355 C C . GLY A 1 174 ? 20.509 -4.522 -5.143 1.00 95.69 174 GLY A C 1
ATOM 1356 O O . GLY A 1 174 ? 19.927 -4.028 -4.173 1.00 95.69 174 GLY A O 1
ATOM 1357 N N . TYR A 1 175 ? 19.862 -4.860 -6.267 1.00 95.31 175 TYR A N 1
ATOM 1358 C CA . TYR A 1 175 ? 18.418 -4.680 -6.446 1.00 95.31 175 TYR A CA 1
ATOM 1359 C C . TYR A 1 175 ? 17.623 -5.427 -5.370 1.00 95.31 175 TYR A C 1
ATOM 1361 O O . TYR A 1 175 ? 16.779 -4.834 -4.696 1.00 95.31 175 TYR A O 1
ATOM 1369 N N . GLN A 1 176 ? 17.904 -6.720 -5.174 1.00 95.69 176 GLN A N 1
ATOM 1370 C CA . GLN A 1 176 ? 17.215 -7.525 -4.162 1.00 95.69 176 GLN A CA 1
ATOM 1371 C C . GLN A 1 176 ? 17.487 -7.003 -2.750 1.00 95.69 176 GLN A C 1
ATOM 1373 O O . GLN A 1 176 ? 16.554 -6.857 -1.960 1.00 95.69 176 GLN A O 1
ATOM 1378 N N . ALA A 1 177 ? 18.739 -6.667 -2.433 1.00 96.75 177 ALA A N 1
ATOM 1379 C CA . ALA A 1 177 ? 19.103 -6.124 -1.129 1.00 96.75 177 ALA A CA 1
ATOM 1380 C C . ALA A 1 177 ? 18.339 -4.825 -0.820 1.00 96.75 177 ALA A C 1
ATOM 1382 O O . ALA A 1 177 ? 17.790 -4.679 0.276 1.00 96.75 177 ALA A O 1
ATOM 1383 N N . ARG A 1 178 ? 18.233 -3.910 -1.794 1.00 96.69 178 ARG A N 1
ATOM 1384 C CA . ARG A 1 178 ? 17.476 -2.661 -1.642 1.00 96.69 178 ARG A CA 1
ATOM 1385 C C . ARG A 1 178 ? 15.976 -2.913 -1.508 1.00 96.69 178 ARG A C 1
ATOM 1387 O O . ARG A 1 178 ? 15.338 -2.299 -0.652 1.00 96.69 178 ARG A O 1
ATOM 1394 N N . ALA A 1 179 ? 15.409 -3.840 -2.279 1.00 97.06 179 ALA A N 1
ATOM 1395 C CA . ALA A 1 179 ? 13.993 -4.199 -2.179 1.00 97.06 179 ALA A CA 1
ATOM 1396 C C . ALA A 1 179 ? 13.636 -4.749 -0.787 1.00 97.06 179 ALA A C 1
ATOM 1398 O O . ALA A 1 179 ? 12.697 -4.265 -0.153 1.00 97.06 179 ALA A O 1
ATOM 1399 N N . TRP A 1 180 ? 14.439 -5.674 -0.251 1.00 97.94 180 TRP A N 1
ATOM 1400 C CA . TRP A 1 180 ? 14.256 -6.204 1.106 1.00 97.94 180 TRP A CA 1
ATOM 1401 C C . TRP A 1 180 ? 14.430 -5.141 2.194 1.00 97.94 180 TRP A C 1
ATOM 1403 O O . TRP A 1 180 ? 13.654 -5.111 3.151 1.00 97.94 180 TRP A O 1
ATOM 1413 N N . ALA A 1 181 ? 15.402 -4.238 2.045 1.00 97.94 181 ALA A N 1
ATOM 1414 C CA . ALA A 1 181 ? 15.589 -3.130 2.978 1.00 97.94 181 ALA A CA 1
ATOM 1415 C C . ALA A 1 181 ? 14.383 -2.169 2.981 1.00 97.94 181 ALA A C 1
ATOM 1417 O O . ALA A 1 181 ? 13.964 -1.708 4.041 1.00 97.94 181 ALA A O 1
ATOM 1418 N N . SER A 1 182 ? 13.769 -1.941 1.816 1.00 97.69 182 SER A N 1
ATOM 1419 C CA . SER A 1 182 ? 12.628 -1.028 1.643 1.00 97.69 182 SER A CA 1
ATOM 1420 C C . SER A 1 182 ? 11.388 -1.464 2.437 1.00 97.69 182 SER A C 1
ATOM 1422 O O . SER A 1 182 ? 10.664 -0.630 2.986 1.00 97.69 182 SER A O 1
ATOM 1424 N N . VAL A 1 183 ? 11.170 -2.778 2.569 1.00 98.38 183 VAL A N 1
ATOM 1425 C CA . VAL A 1 183 ? 10.042 -3.367 3.317 1.00 98.38 183 VAL A CA 1
ATOM 1426 C C . VAL A 1 183 ? 10.375 -3.732 4.762 1.00 98.38 183 VAL A C 1
ATOM 1428 O O . VAL A 1 183 ? 9.490 -4.184 5.487 1.00 98.38 183 VAL A O 1
ATOM 1431 N N . ALA A 1 184 ? 11.614 -3.533 5.219 1.00 98.62 184 ALA A N 1
ATOM 1432 C CA . ALA A 1 184 ? 12.049 -3.991 6.538 1.00 98.62 184 ALA A CA 1
ATOM 1433 C C . ALA A 1 184 ? 11.178 -3.433 7.680 1.00 98.62 184 ALA A C 1
ATOM 1435 O O . ALA A 1 184 ? 10.776 -4.186 8.568 1.00 98.62 184 ALA A O 1
ATOM 1436 N N . LEU A 1 185 ? 10.828 -2.141 7.632 1.00 98.75 185 LEU A N 1
ATOM 1437 C CA . LEU A 1 185 ? 9.961 -1.507 8.633 1.00 98.75 185 LEU A CA 1
ATOM 1438 C C . LEU A 1 185 ? 8.520 -2.068 8.602 1.00 98.75 185 LEU A C 1
ATOM 1440 O O . LEU A 1 185 ? 8.056 -2.532 9.647 1.00 98.75 185 LEU A O 1
ATOM 1444 N N . PRO A 1 186 ? 7.811 -2.105 7.452 1.00 98.75 186 PRO A N 1
ATOM 1445 C CA . PRO A 1 186 ? 6.516 -2.784 7.350 1.00 98.75 186 PRO A CA 1
ATOM 1446 C C . PRO A 1 186 ? 6.523 -4.239 7.835 1.00 98.75 186 PRO A C 1
ATOM 1448 O O . PRO A 1 186 ? 5.640 -4.633 8.598 1.00 98.75 186 PRO A O 1
ATOM 1451 N N . LEU A 1 187 ? 7.529 -5.032 7.453 1.00 98.69 187 LEU A N 1
ATOM 1452 C CA . LEU A 1 187 ? 7.629 -6.436 7.860 1.00 98.69 187 LEU A CA 1
ATOM 1453 C C . LEU A 1 187 ? 7.873 -6.580 9.364 1.00 98.69 187 LEU A C 1
ATOM 1455 O O . LEU A 1 187 ? 7.236 -7.410 10.011 1.00 98.69 187 LEU A O 1
ATOM 1459 N N . ALA A 1 188 ? 8.729 -5.740 9.953 1.00 98.75 188 ALA A N 1
ATOM 1460 C CA . ALA A 1 188 ? 8.956 -5.722 11.398 1.00 98.75 188 ALA A CA 1
ATOM 1461 C C . ALA A 1 188 ? 7.687 -5.353 12.192 1.00 98.75 188 ALA A C 1
ATOM 1463 O O . ALA A 1 188 ? 7.509 -5.814 13.324 1.00 98.75 188 ALA A O 1
ATOM 1464 N N . ALA A 1 189 ? 6.793 -4.559 11.594 1.00 98.75 189 ALA A N 1
ATOM 1465 C CA . ALA A 1 189 ? 5.480 -4.235 12.143 1.00 98.75 189 ALA A CA 1
ATOM 1466 C C . ALA A 1 189 ? 4.412 -5.323 11.899 1.00 98.75 189 ALA A C 1
ATOM 1468 O O . ALA A 1 189 ? 3.318 -5.218 12.447 1.00 98.75 189 ALA A O 1
ATOM 1469 N N . GLY A 1 190 ? 4.711 -6.365 11.113 1.00 98.56 190 GLY A N 1
ATOM 1470 C CA . GLY A 1 190 ? 3.777 -7.445 10.772 1.00 98.56 190 GLY A CA 1
ATOM 1471 C C . GLY A 1 190 ? 2.780 -7.091 9.663 1.00 98.56 190 GLY A C 1
ATOM 1472 O O . GLY A 1 190 ? 1.699 -7.673 9.600 1.00 98.56 190 GLY A O 1
ATOM 1473 N N . MET A 1 191 ? 3.101 -6.113 8.814 1.00 98.81 191 MET A N 1
ATOM 1474 C CA . MET A 1 191 ? 2.200 -5.634 7.766 1.00 98.81 191 MET A CA 1
ATOM 1475 C C . MET A 1 191 ? 2.168 -6.544 6.533 1.00 98.81 191 MET A C 1
ATOM 1477 O O . MET A 1 191 ? 3.140 -7.216 6.194 1.00 98.81 191 MET A O 1
ATOM 1481 N N . SER A 1 192 ? 1.046 -6.486 5.817 1.00 98.69 192 SER A N 1
ATOM 1482 C CA . SER A 1 192 ? 0.955 -6.907 4.414 1.00 98.69 192 SER A CA 1
ATOM 1483 C C . SER A 1 192 ? 1.552 -5.830 3.506 1.00 98.69 192 SER A C 1
ATOM 1485 O O . SER A 1 192 ? 1.606 -4.662 3.894 1.00 98.69 192 SER A O 1
ATOM 1487 N N . ILE A 1 193 ? 1.966 -6.197 2.295 1.00 98.56 193 ILE A N 1
ATOM 1488 C CA . ILE A 1 193 ? 2.616 -5.277 1.351 1.00 98.56 193 ILE A CA 1
ATOM 1489 C C . ILE A 1 193 ? 1.750 -5.116 0.105 1.00 98.56 193 ILE A C 1
ATOM 1491 O O . ILE A 1 193 ? 1.261 -6.102 -0.435 1.00 98.56 193 ILE A O 1
ATOM 1495 N N . ALA A 1 194 ? 1.571 -3.889 -0.366 1.00 97.88 194 ALA A N 1
ATOM 1496 C CA . ALA A 1 194 ? 1.020 -3.608 -1.685 1.00 97.88 194 ALA A CA 1
ATOM 1497 C C . ALA A 1 194 ? 2.044 -2.848 -2.524 1.00 97.88 194 ALA A C 1
ATOM 1499 O O . ALA A 1 194 ? 2.795 -2.038 -1.977 1.00 97.88 194 ALA A O 1
ATOM 1500 N N . VAL A 1 195 ? 2.095 -3.140 -3.822 1.00 96.56 195 VAL A N 1
ATOM 1501 C CA . VAL A 1 195 ? 3.140 -2.626 -4.715 1.00 96.56 195 VAL A CA 1
ATOM 1502 C C . VAL A 1 195 ? 2.516 -1.942 -5.926 1.00 96.56 195 VAL A C 1
ATOM 1504 O O . VAL A 1 195 ? 1.893 -2.620 -6.749 1.00 96.56 195 VAL A O 1
ATOM 1507 N N . ASP A 1 196 ? 2.712 -0.626 -6.040 1.00 93.06 196 ASP A N 1
ATOM 1508 C CA . ASP A 1 196 ? 2.239 0.177 -7.176 1.00 93.06 196 ASP A CA 1
ATOM 1509 C C . ASP A 1 196 ? 2.779 -0.356 -8.509 1.00 93.06 196 ASP A C 1
ATOM 1511 O O . ASP A 1 196 ? 3.934 -0.785 -8.602 1.00 93.06 196 ASP A O 1
ATOM 1515 N N . SER A 1 197 ? 1.933 -0.313 -9.541 1.00 86.94 197 SER A N 1
ATOM 1516 C CA . SER A 1 197 ? 2.223 -0.699 -10.932 1.00 86.94 197 SER A CA 1
ATOM 1517 C C . SER A 1 197 ? 2.886 -2.075 -11.121 1.00 86.94 197 SER A C 1
ATOM 1519 O O . SER A 1 197 ? 3.402 -2.392 -12.191 1.00 86.94 197 SER A O 1
ATOM 1521 N N . SER A 1 198 ? 2.868 -2.937 -10.104 1.00 85.12 198 SER A N 1
ATOM 1522 C CA . SER A 1 198 ? 3.501 -4.258 -10.132 1.00 85.12 198 SER A CA 1
ATOM 1523 C C . SER A 1 198 ? 2.890 -5.216 -11.150 1.00 85.12 198 SER A C 1
ATOM 1525 O O . SER A 1 198 ? 3.570 -6.141 -11.596 1.00 85.12 198 SER A O 1
ATOM 1527 N N . ALA A 1 199 ? 1.646 -4.985 -11.569 1.00 86.75 199 ALA A N 1
ATOM 1528 C CA . ALA A 1 199 ? 1.014 -5.750 -12.631 1.00 86.75 199 ALA A CA 1
ATOM 1529 C C . ALA A 1 199 ? 1.630 -5.485 -14.013 1.00 86.75 199 ALA A C 1
ATOM 1531 O O . ALA A 1 199 ? 1.375 -6.243 -14.952 1.00 86.75 199 ALA A O 1
ATOM 1532 N N . ASP A 1 200 ? 2.466 -4.453 -14.154 1.00 86.94 200 ASP A N 1
ATOM 1533 C CA . ASP A 1 200 ? 3.217 -4.178 -15.378 1.00 86.94 200 ASP A CA 1
ATOM 1534 C C . ASP A 1 200 ? 4.540 -4.934 -15.480 1.00 86.94 200 ASP A C 1
ATOM 1536 O O . ASP A 1 200 ? 5.071 -5.093 -16.582 1.00 86.94 200 ASP A O 1
ATOM 1540 N N . LEU A 1 201 ? 5.016 -5.500 -14.370 1.00 89.12 201 LEU A N 1
ATOM 1541 C CA . LEU A 1 201 ? 6.298 -6.186 -14.319 1.00 89.12 201 LEU A CA 1
ATOM 1542 C C . LEU A 1 201 ? 6.254 -7.529 -15.070 1.00 89.12 201 LEU A C 1
ATOM 1544 O O . LEU A 1 201 ? 5.400 -8.374 -14.791 1.00 89.12 201 LEU A O 1
ATOM 1548 N N . PRO A 1 202 ? 7.199 -7.781 -15.994 1.00 89.06 202 PRO A N 1
ATOM 1549 C CA . PRO A 1 202 ? 7.394 -9.106 -16.572 1.00 89.06 202 PRO A CA 1
ATOM 1550 C C . PRO A 1 202 ? 7.766 -10.153 -15.514 1.00 89.06 202 PRO A C 1
ATOM 1552 O O . PRO A 1 202 ? 8.473 -9.853 -14.554 1.00 89.06 202 PRO A O 1
ATOM 1555 N N . GLU A 1 203 ? 7.403 -11.417 -15.743 1.00 89.69 203 GLU A N 1
ATOM 1556 C CA . GLU A 1 203 ? 7.686 -12.517 -14.805 1.00 89.69 203 GLU A CA 1
ATOM 1557 C C . GLU A 1 203 ? 9.192 -12.701 -14.514 1.00 89.69 203 GLU A C 1
ATOM 1559 O O . GLU A 1 203 ? 9.590 -13.101 -13.420 1.00 89.69 203 GLU A O 1
ATOM 1564 N N . ASN A 1 204 ? 10.059 -12.378 -15.478 1.00 89.19 204 ASN A N 1
ATOM 1565 C CA . ASN A 1 204 ? 11.514 -12.448 -15.321 1.00 89.19 204 ASN A CA 1
ATOM 1566 C C . ASN A 1 204 ? 12.140 -11.183 -14.695 1.00 89.19 204 ASN A C 1
ATOM 1568 O O . ASN A 1 204 ? 13.344 -11.177 -14.408 1.00 89.19 204 ASN A O 1
ATOM 1572 N N . HIS A 1 205 ? 11.356 -10.129 -14.454 1.00 89.94 205 HIS A N 1
ATOM 1573 C CA . HIS A 1 205 ? 11.834 -8.880 -13.867 1.00 89.94 205 HIS A CA 1
ATOM 1574 C C . HIS A 1 205 ? 12.296 -9.100 -12.413 1.00 89.94 205 HIS A C 1
ATOM 1576 O O . HIS A 1 205 ? 11.608 -9.790 -11.654 1.00 89.94 205 HIS A O 1
ATOM 1582 N N . PRO A 1 206 ? 13.430 -8.516 -11.972 1.00 91.50 206 PRO A N 1
ATOM 1583 C CA . PRO A 1 206 ? 13.915 -8.678 -10.597 1.00 91.50 206 PRO A CA 1
ATOM 1584 C C . PRO A 1 206 ? 12.901 -8.192 -9.546 1.00 91.50 206 PRO A C 1
ATOM 1586 O O . PRO A 1 206 ? 12.753 -8.825 -8.502 1.00 91.50 206 PRO A O 1
ATOM 1589 N N . GLY A 1 207 ? 12.132 -7.143 -9.847 1.00 92.75 207 GLY A N 1
ATOM 1590 C CA . GLY A 1 207 ? 11.023 -6.687 -9.001 1.00 92.75 207 GLY A CA 1
ATOM 1591 C C . GLY A 1 207 ? 9.906 -7.724 -8.838 1.00 92.75 207 GLY A C 1
ATOM 1592 O O . GLY A 1 207 ? 9.429 -7.929 -7.726 1.00 92.75 207 GLY A O 1
ATOM 1593 N N . PHE A 1 208 ? 9.533 -8.449 -9.901 1.00 92.81 208 PHE A N 1
ATOM 1594 C CA . PHE A 1 208 ? 8.521 -9.502 -9.777 1.00 92.81 208 PHE A CA 1
ATOM 1595 C C . PHE A 1 208 ? 9.053 -10.715 -9.002 1.00 92.81 208 PHE A C 1
ATOM 1597 O O . PHE A 1 208 ? 8.340 -11.282 -8.174 1.00 92.81 208 PHE A O 1
ATOM 1604 N N . ARG A 1 209 ? 10.332 -11.072 -9.198 1.00 93.50 209 ARG A N 1
ATOM 1605 C CA . ARG A 1 209 ? 11.003 -12.098 -8.381 1.00 93.50 209 ARG A CA 1
ATOM 1606 C C . ARG A 1 209 ? 10.937 -11.746 -6.892 1.00 93.50 209 ARG A C 1
ATOM 1608 O O . ARG A 1 209 ? 10.503 -12.578 -6.110 1.00 93.50 209 ARG A O 1
ATOM 1615 N N . PHE A 1 210 ? 11.249 -10.503 -6.527 1.00 95.88 210 PHE A N 1
ATOM 1616 C CA . PHE A 1 210 ? 11.137 -10.022 -5.148 1.00 95.88 210 PHE A CA 1
ATOM 1617 C C . PHE A 1 210 ? 9.702 -10.121 -4.594 1.00 95.88 210 PHE A C 1
ATOM 1619 O O . PHE A 1 210 ? 9.496 -10.617 -3.488 1.00 95.88 210 PHE A O 1
ATOM 1626 N N . ILE A 1 211 ? 8.696 -9.700 -5.369 1.00 95.88 211 ILE A N 1
ATOM 1627 C CA . ILE A 1 211 ? 7.275 -9.802 -4.991 1.00 95.88 211 ILE A CA 1
ATOM 1628 C C . ILE A 1 211 ? 6.871 -11.260 -4.719 1.00 95.88 211 ILE A C 1
ATOM 1630 O O . ILE A 1 211 ? 6.171 -11.546 -3.742 1.00 95.88 211 ILE A O 1
ATOM 1634 N N . ARG A 1 212 ? 7.327 -12.196 -5.560 1.00 95.81 212 ARG A N 1
ATOM 1635 C CA . ARG A 1 212 ? 7.134 -13.636 -5.351 1.00 95.81 212 ARG A CA 1
ATOM 1636 C C . ARG A 1 212 ? 7.843 -14.122 -4.094 1.00 95.81 212 ARG A C 1
ATOM 1638 O O . ARG A 1 212 ? 7.208 -14.784 -3.283 1.00 95.81 212 ARG A O 1
ATOM 1645 N N . ASP A 1 213 ? 9.100 -13.750 -3.893 1.00 96.94 213 ASP A N 1
ATOM 1646 C CA . ASP A 1 213 ? 9.883 -14.193 -2.740 1.00 96.94 213 ASP A CA 1
ATOM 1647 C C . ASP A 1 213 ? 9.291 -13.663 -1.413 1.00 96.94 213 ASP A C 1
ATOM 1649 O O . ASP A 1 213 ? 9.263 -14.384 -0.411 1.00 96.94 213 ASP A O 1
ATOM 1653 N N . LEU A 1 214 ? 8.723 -12.446 -1.401 1.00 96.94 214 LEU A N 1
ATOM 1654 C CA . LEU A 1 214 ? 7.932 -11.928 -0.275 1.00 96.94 214 LEU A CA 1
ATOM 1655 C C . LEU A 1 214 ? 6.722 -12.814 0.026 1.00 96.94 214 LEU A C 1
ATOM 1657 O O . LEU A 1 214 ? 6.507 -13.210 1.175 1.00 96.94 214 LEU A O 1
ATOM 1661 N N . ARG A 1 215 ? 5.938 -13.138 -1.007 1.00 96.25 215 ARG A N 1
ATOM 1662 C CA . ARG A 1 215 ? 4.766 -14.007 -0.876 1.00 96.25 215 ARG A CA 1
ATOM 1663 C C . ARG A 1 215 ? 5.152 -15.396 -0.367 1.00 96.25 215 ARG A C 1
ATOM 1665 O 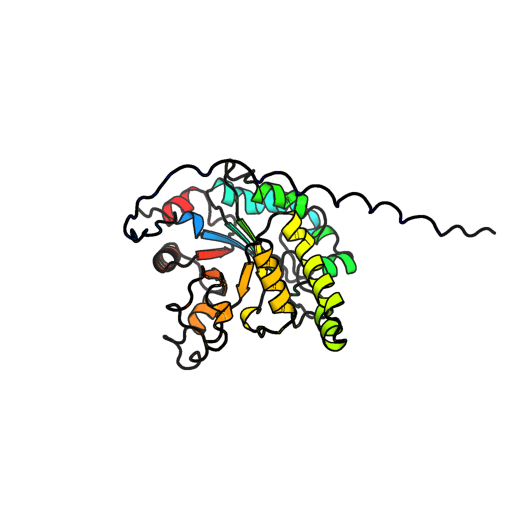O . ARG A 1 215 ? 4.515 -15.903 0.555 1.00 96.25 215 ARG A O 1
ATOM 1672 N N . ASP A 1 216 ? 6.199 -15.990 -0.930 1.00 96.88 216 ASP A N 1
ATOM 1673 C CA . ASP A 1 216 ? 6.694 -17.320 -0.560 1.00 96.88 216 ASP A CA 1
ATOM 1674 C C . ASP A 1 216 ? 7.257 -17.347 0.872 1.00 96.88 216 ASP A C 1
ATOM 1676 O O . ASP A 1 216 ? 7.228 -18.383 1.537 1.00 96.88 216 ASP A O 1
ATOM 1680 N N . SER A 1 217 ? 7.671 -16.190 1.398 1.00 96.62 217 SER A N 1
ATOM 1681 C CA . SER A 1 217 ? 8.048 -16.000 2.807 1.00 96.62 217 SER A CA 1
ATOM 1682 C C . SER A 1 217 ? 6.846 -15.918 3.765 1.00 96.62 217 SER A C 1
ATOM 1684 O O . SER A 1 217 ? 7.023 -15.701 4.964 1.00 96.62 217 SER A O 1
ATOM 1686 N N . GLY A 1 218 ? 5.619 -16.084 3.263 1.00 96.75 218 GLY A N 1
ATOM 1687 C CA . GLY A 1 218 ? 4.383 -16.045 4.047 1.00 96.75 218 GLY A CA 1
ATOM 1688 C C . GLY A 1 218 ? 3.802 -14.643 4.243 1.00 96.75 218 GLY A C 1
ATOM 1689 O O . GLY A 1 218 ? 2.816 -14.490 4.967 1.00 96.75 218 GLY A O 1
ATOM 1690 N N . VAL A 1 219 ? 4.375 -13.618 3.605 1.00 97.56 219 VAL A N 1
ATOM 1691 C CA . VAL A 1 219 ? 3.829 -12.257 3.630 1.00 97.56 219 VAL A CA 1
ATOM 1692 C C . VAL A 1 219 ? 2.641 -12.191 2.679 1.00 97.56 219 VAL A C 1
ATOM 1694 O O . VAL A 1 219 ? 2.703 -12.660 1.543 1.00 97.56 219 VAL A O 1
ATOM 1697 N N . ARG A 1 220 ? 1.539 -11.577 3.110 1.00 97.25 220 ARG A N 1
ATOM 1698 C CA . ARG A 1 220 ? 0.441 -11.283 2.190 1.00 97.25 220 ARG A CA 1
ATOM 1699 C C . ARG A 1 220 ? 0.816 -10.091 1.315 1.00 97.25 220 ARG A C 1
ATOM 1701 O O . ARG A 1 220 ? 1.140 -9.019 1.829 1.00 97.25 220 ARG A O 1
ATOM 1708 N N . VAL A 1 221 ? 0.760 -10.296 0.002 1.00 97.38 221 VAL A N 1
ATOM 1709 C CA . VAL A 1 221 ? 1.151 -9.298 -0.997 1.00 97.38 221 VAL A CA 1
ATOM 1710 C C . VAL A 1 221 ? -0.015 -8.993 -1.931 1.00 97.38 221 VAL A C 1
ATOM 1712 O O . VAL A 1 221 ? -0.711 -9.908 -2.374 1.00 97.38 221 VAL A O 1
ATOM 1715 N N . TYR A 1 222 ? -0.207 -7.710 -2.222 1.00 97.31 222 TYR A N 1
ATOM 1716 C CA . TYR A 1 222 ? -1.170 -7.193 -3.184 1.00 97.31 222 TYR A CA 1
ATOM 1717 C C . TYR A 1 222 ? -0.435 -6.564 -4.364 1.00 97.31 222 TYR A C 1
ATOM 1719 O O . TYR A 1 222 ? 0.508 -5.793 -4.172 1.00 97.31 222 TYR A O 1
ATOM 1727 N N . VAL A 1 223 ? -0.889 -6.866 -5.575 1.00 95.56 223 VAL A N 1
ATOM 1728 C CA . VAL A 1 223 ? -0.385 -6.236 -6.800 1.00 95.56 223 VAL A CA 1
ATOM 1729 C C . VAL A 1 223 ? -1.321 -5.120 -7.259 1.00 95.56 223 VAL A C 1
ATOM 1731 O O . VAL A 1 223 ? -2.518 -5.148 -6.969 1.00 95.56 223 VAL A O 1
ATOM 1734 N N . GLU A 1 224 ? -0.790 -4.140 -7.979 1.00 92.69 224 GLU A N 1
ATOM 1735 C CA . GLU A 1 224 ? -1.578 -3.098 -8.637 1.00 92.69 224 GLU A CA 1
ATOM 1736 C C . GLU A 1 224 ? -1.143 -2.945 -10.098 1.00 92.69 224 GLU A C 1
ATOM 1738 O O . GLU A 1 224 ? 0.043 -2.979 -10.393 1.00 92.69 224 GLU A O 1
ATOM 1743 N N . ALA A 1 225 ? -2.031 -2.746 -11.067 1.00 89.62 225 ALA A N 1
ATOM 1744 C CA . ALA A 1 225 ? -3.492 -2.769 -10.988 1.00 89.62 225 ALA A CA 1
ATOM 1745 C C . ALA A 1 225 ? -4.038 -4.072 -11.597 1.00 89.62 225 ALA A C 1
ATOM 1747 O O . ALA A 1 225 ? -3.450 -5.141 -11.440 1.00 89.62 225 ALA A O 1
ATOM 1748 N N . ARG A 1 226 ? -5.182 -3.987 -12.287 1.00 92.38 226 ARG A N 1
ATOM 1749 C CA . ARG A 1 226 ? -5.725 -5.075 -13.107 1.00 92.38 226 ARG A CA 1
ATOM 1750 C C . ARG A 1 226 ? -4.645 -5.563 -14.092 1.00 92.38 226 ARG A C 1
ATOM 1752 O O . ARG A 1 226 ? -4.129 -4.737 -14.845 1.00 92.38 226 ARG A O 1
ATOM 1759 N N . PRO A 1 227 ? -4.301 -6.861 -14.109 1.00 91.50 227 PRO A N 1
ATOM 1760 C CA . PRO A 1 227 ? -3.292 -7.378 -15.020 1.00 91.50 227 PRO A CA 1
ATOM 1761 C C . PRO A 1 227 ? -3.803 -7.414 -16.462 1.00 91.50 227 PRO A C 1
ATOM 1763 O O . PRO A 1 227 ? -5.007 -7.459 -16.723 1.00 91.50 227 PRO A O 1
ATOM 1766 N N . ASP A 1 228 ? -2.863 -7.434 -17.401 1.00 90.19 228 ASP A N 1
ATOM 1767 C CA . ASP A 1 228 ? -3.133 -7.768 -18.799 1.00 90.19 228 ASP A CA 1
ATOM 1768 C C . ASP A 1 228 ? -3.420 -9.275 -18.926 1.00 90.19 228 ASP A C 1
ATOM 1770 O O . ASP A 1 228 ? -2.807 -10.092 -18.238 1.00 90.19 228 ASP A O 1
ATOM 1774 N N . THR A 1 229 ? -4.299 -9.646 -19.855 1.00 90.00 229 THR A N 1
ATOM 1775 C CA . THR A 1 229 ? -4.593 -11.033 -20.256 1.00 90.00 229 THR A CA 1
ATOM 1776 C C . THR A 1 229 ? -3.352 -11.868 -20.596 1.00 90.00 229 THR A C 1
ATOM 1778 O O . THR A 1 229 ? -3.373 -13.096 -20.501 1.00 90.00 229 THR A O 1
ATOM 1781 N N . ASN A 1 230 ? -2.252 -11.226 -21.002 1.00 89.81 230 ASN A N 1
ATOM 1782 C CA . ASN A 1 230 ? -0.975 -11.875 -21.291 1.00 89.81 230 ASN A CA 1
ATOM 1783 C C . ASN A 1 230 ? -0.101 -12.137 -20.045 1.00 89.81 230 ASN A C 1
ATOM 1785 O O . ASN A 1 230 ? 0.988 -12.697 -20.189 1.00 89.81 230 ASN A O 1
ATOM 1789 N N . LYS A 1 231 ? -0.574 -11.806 -18.833 1.00 89.44 231 LYS A N 1
ATOM 1790 C CA . LYS A 1 231 ? 0.114 -12.044 -17.549 1.00 89.44 231 LYS A CA 1
ATOM 1791 C C . LYS A 1 231 ? -0.660 -13.018 -16.646 1.00 89.44 231 LYS A C 1
ATOM 1793 O O . LYS A 1 231 ? -0.980 -12.686 -15.502 1.00 89.44 231 LYS A O 1
ATOM 1798 N N . PRO A 1 232 ? -0.874 -14.276 -17.081 1.00 88.94 232 PRO A N 1
ATOM 1799 C CA . PRO A 1 232 ? -1.646 -15.258 -16.315 1.00 88.94 232 PRO A CA 1
ATOM 1800 C C . PRO A 1 232 ? -1.057 -15.570 -14.932 1.00 88.94 232 PRO A C 1
ATOM 1802 O O . PRO A 1 232 ? -1.786 -15.973 -14.027 1.00 88.94 232 PRO A O 1
ATOM 1805 N N . HIS A 1 233 ? 0.246 -15.346 -14.731 1.00 87.00 233 HIS A N 1
ATOM 1806 C CA . HIS A 1 233 ? 0.906 -15.518 -13.435 1.00 87.00 233 HIS A CA 1
ATOM 1807 C C . HIS A 1 233 ? 0.379 -14.560 -12.347 1.00 87.00 233 HIS A C 1
ATOM 1809 O O . HIS A 1 233 ? 0.570 -14.841 -11.163 1.00 87.00 233 HIS A O 1
ATOM 1815 N N . LEU A 1 234 ? -0.310 -13.471 -12.723 1.00 89.94 234 LEU A N 1
ATOM 1816 C CA . LEU A 1 234 ? -0.895 -12.482 -11.810 1.00 89.94 234 LEU A CA 1
ATOM 1817 C C . LEU A 1 234 ? -2.374 -12.726 -11.477 1.00 89.94 234 LEU A C 1
ATOM 1819 O O . LEU A 1 234 ? -2.871 -12.168 -10.505 1.00 89.94 234 LEU A O 1
ATOM 1823 N N . HIS A 1 235 ? -3.091 -13.570 -12.223 1.00 89.12 235 HIS A N 1
ATOM 1824 C CA . HIS A 1 235 ? -4.560 -13.663 -12.121 1.00 89.12 235 HIS A CA 1
ATOM 1825 C C . HIS A 1 235 ? -5.059 -14.203 -10.766 1.00 89.12 235 HIS A C 1
ATOM 1827 O O . HIS A 1 235 ? -6.193 -13.955 -10.359 1.00 89.12 235 HIS A O 1
ATOM 1833 N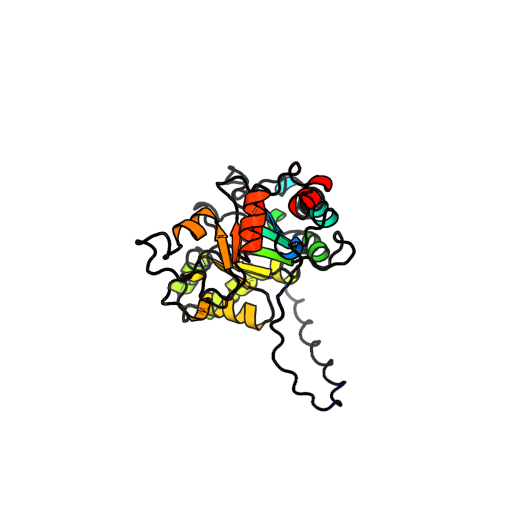 N . ASN A 1 236 ? -4.195 -14.917 -10.039 1.00 88.88 236 ASN A N 1
ATOM 1834 C CA . ASN A 1 236 ? -4.487 -15.475 -8.714 1.00 88.88 236 ASN A CA 1
ATOM 1835 C C . ASN A 1 236 ? -3.951 -14.617 -7.554 1.00 88.88 236 ASN A C 1
ATOM 1837 O O . ASN A 1 236 ? -3.942 -15.074 -6.410 1.00 88.88 236 ASN A O 1
ATOM 1841 N N . TRP A 1 237 ? -3.442 -13.416 -7.828 1.00 92.56 237 TRP A N 1
ATOM 1842 C CA . TRP A 1 237 ? -2.910 -12.532 -6.794 1.00 92.56 237 TRP A CA 1
ATOM 1843 C C . TRP A 1 237 ? -4.003 -11.626 -6.229 1.00 92.56 237 TRP A C 1
ATOM 1845 O O . TRP A 1 237 ? -4.856 -11.166 -6.988 1.00 92.56 237 TRP A O 1
ATOM 1855 N N . PRO A 1 238 ? -3.985 -11.331 -4.916 1.00 94.25 238 PRO A N 1
ATOM 1856 C CA . PRO A 1 238 ? -4.750 -10.221 -4.371 1.00 94.25 238 PRO A CA 1
ATOM 1857 C C . PRO A 1 238 ? -4.359 -8.913 -5.067 1.00 94.25 238 PRO A C 1
ATOM 1859 O O . PRO A 1 238 ? -3.179 -8.684 -5.337 1.00 94.25 238 PRO A O 1
ATOM 1862 N N . MET A 1 239 ? -5.331 -8.048 -5.326 1.00 94.50 239 MET A N 1
ATOM 1863 C CA . MET A 1 239 ? -5.140 -6.800 -6.053 1.00 94.50 239 MET A CA 1
ATOM 1864 C C . MET A 1 239 ? -5.641 -5.604 -5.255 1.00 94.50 239 MET A C 1
ATOM 1866 O O . MET A 1 239 ? -6.623 -5.690 -4.513 1.00 94.50 239 MET A O 1
ATOM 1870 N N . ILE A 1 240 ? -4.985 -4.470 -5.458 1.00 95.38 240 ILE A N 1
ATOM 1871 C CA . ILE A 1 240 ? -5.468 -3.149 -5.062 1.00 95.38 240 ILE A CA 1
ATOM 1872 C C . ILE A 1 240 ? -5.549 -2.296 -6.321 1.00 95.38 240 ILE A C 1
ATOM 1874 O O . ILE A 1 240 ? -4.685 -2.377 -7.189 1.00 95.38 240 ILE A O 1
ATOM 1878 N N . SER A 1 241 ? -6.607 -1.501 -6.443 1.00 93.44 241 SER A N 1
ATOM 1879 C CA . SER A 1 241 ? -6.724 -0.537 -7.530 1.00 93.44 241 SER A CA 1
ATOM 1880 C C . SER A 1 241 ? -7.638 0.615 -7.140 1.00 93.44 241 SER A C 1
ATOM 1882 O O . SER A 1 241 ? -8.616 0.433 -6.410 1.00 93.44 241 SER A O 1
ATOM 1884 N N . VAL A 1 242 ? -7.354 1.808 -7.654 1.00 91.19 242 VAL A N 1
ATOM 1885 C CA . VAL A 1 242 ? -8.313 2.917 -7.631 1.00 91.19 242 VAL A CA 1
ATOM 1886 C C . VAL A 1 242 ? -9.598 2.509 -8.358 1.00 91.19 242 VAL A C 1
ATOM 1888 O O . VAL A 1 242 ? -9.545 1.983 -9.468 1.00 91.19 242 VAL A O 1
ATOM 1891 N N . GLU A 1 243 ? -10.763 2.763 -7.753 1.00 90.88 243 GLU A N 1
ATOM 1892 C CA . GLU A 1 243 ? -12.061 2.336 -8.299 1.00 90.88 243 GLU A CA 1
ATOM 1893 C C . GLU A 1 243 ? -12.291 2.843 -9.726 1.00 90.88 243 GLU A C 1
ATOM 1895 O O . GLU A 1 243 ? -12.669 2.055 -10.594 1.00 90.88 243 GLU A O 1
ATOM 1900 N N . SER A 1 244 ? -11.988 4.116 -10.000 1.00 89.88 244 SER A N 1
ATOM 1901 C CA . SER A 1 244 ? -12.169 4.700 -11.332 1.00 89.88 244 SER A CA 1
ATOM 1902 C C . SER A 1 244 ? -11.310 3.993 -12.385 1.00 89.88 244 SER A C 1
ATOM 1904 O O . SER A 1 244 ? -11.782 3.729 -13.494 1.00 89.88 244 SER A O 1
ATOM 1906 N N . PHE A 1 245 ? -10.080 3.606 -12.031 1.00 90.44 245 PHE A N 1
ATOM 1907 C CA . PHE A 1 245 ? -9.213 2.821 -12.906 1.00 90.44 245 PHE A CA 1
ATOM 1908 C C . PHE A 1 245 ? -9.724 1.388 -13.078 1.00 90.44 245 PHE A C 1
ATOM 1910 O O . PHE A 1 245 ? -9.781 0.895 -14.206 1.00 90.44 245 PHE A O 1
ATOM 1917 N N . TRP A 1 246 ? -10.138 0.717 -11.998 1.00 92.06 246 TRP A N 1
ATOM 1918 C CA . TRP A 1 246 ? -10.674 -0.645 -12.069 1.00 92.06 246 TRP A CA 1
ATOM 1919 C C . TRP A 1 246 ? -11.909 -0.733 -12.970 1.00 92.06 246 TRP A C 1
ATOM 1921 O O . TRP A 1 246 ? -12.027 -1.669 -13.762 1.00 92.06 246 TRP A O 1
ATOM 1931 N N . GLU A 1 247 ? -12.808 0.252 -12.884 1.00 90.31 247 GLU A N 1
ATOM 1932 C CA . GLU A 1 247 ? -13.984 0.337 -13.751 1.00 90.31 247 GLU A CA 1
ATOM 1933 C C . GLU A 1 247 ? -13.603 0.647 -15.200 1.00 90.31 247 GLU A C 1
ATOM 1935 O O . GLU A 1 247 ? -14.091 -0.014 -16.115 1.00 90.31 247 GLU A O 1
ATOM 1940 N N . ARG A 1 248 ? -12.707 1.618 -15.426 1.00 91.81 248 ARG A N 1
ATOM 1941 C CA . ARG A 1 248 ? -12.277 2.018 -16.775 1.00 91.81 248 ARG A CA 1
ATOM 1942 C C . ARG A 1 248 ? -11.517 0.914 -17.510 1.00 91.81 248 ARG A C 1
ATOM 1944 O O . ARG A 1 248 ? -11.579 0.846 -18.738 1.00 91.81 248 ARG A O 1
ATOM 1951 N N . SER A 1 249 ? -10.802 0.079 -16.764 1.00 91.81 249 SER A N 1
ATOM 1952 C CA . SER A 1 249 ? -10.017 -1.041 -17.283 1.00 91.81 249 SER A CA 1
ATOM 1953 C C . SER A 1 249 ? -10.831 -2.322 -17.483 1.00 91.81 249 SER A C 1
ATOM 1955 O O . SER A 1 249 ? -10.265 -3.312 -17.931 1.00 91.81 249 SER A O 1
ATOM 1957 N N . ASP A 1 250 ? -12.142 -2.327 -17.207 1.00 92.25 250 ASP A N 1
ATOM 1958 C CA . ASP A 1 250 ? -12.995 -3.493 -17.450 1.00 92.25 250 ASP A CA 1
ATOM 1959 C C . ASP A 1 250 ? -13.194 -3.730 -18.968 1.00 92.25 250 ASP A C 1
ATOM 1961 O O . ASP A 1 250 ? -13.927 -2.974 -19.628 1.00 92.25 250 ASP A O 1
ATOM 1965 N N . PRO A 1 251 ? -12.613 -4.802 -19.547 1.00 92.19 251 PRO A N 1
ATOM 1966 C CA . PRO A 1 251 ? -12.727 -5.114 -20.976 1.00 92.19 251 PRO A CA 1
ATOM 1967 C C . PRO A 1 251 ? -14.157 -5.461 -21.415 1.00 92.19 251 PRO A C 1
ATOM 1969 O O . PRO A 1 251 ? -14.448 -5.472 -22.614 1.00 92.19 251 PRO A O 1
ATOM 1972 N N . THR A 1 252 ? -15.057 -5.789 -20.480 1.00 90.88 252 THR A N 1
ATOM 1973 C CA . THR A 1 252 ? -16.463 -6.091 -20.785 1.00 90.88 252 THR A CA 1
ATOM 1974 C C . THR A 1 252 ? -17.280 -4.822 -21.022 1.00 90.88 252 THR A C 1
ATOM 1976 O O . THR A 1 252 ? -18.252 -4.850 -21.779 1.00 90.88 252 T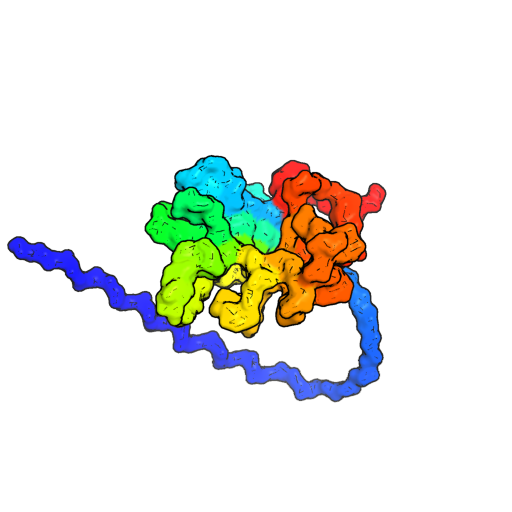HR A O 1
ATOM 1979 N N . ARG A 1 253 ? -16.853 -3.698 -20.431 1.00 91.12 253 ARG A N 1
ATOM 1980 C CA . ARG A 1 253 ? -17.495 -2.379 -20.544 1.00 91.12 253 ARG A CA 1
ATOM 1981 C C . ARG A 1 253 ? -16.794 -1.472 -21.550 1.00 91.12 253 ARG A C 1
ATOM 1983 O O . ARG A 1 253 ? -17.450 -0.659 -22.202 1.00 91.12 253 ARG A O 1
ATOM 1990 N N . HIS A 1 254 ? -15.479 -1.615 -21.696 1.00 92.50 254 HIS A N 1
ATOM 1991 C CA . HIS A 1 254 ? -14.641 -0.719 -22.484 1.00 92.50 254 HIS A CA 1
ATOM 1992 C C . HIS A 1 254 ? -13.877 -1.476 -23.575 1.00 92.50 254 HIS A C 1
ATOM 1994 O O . HIS A 1 254 ? -12.963 -2.253 -23.312 1.00 92.50 254 HIS A O 1
ATOM 2000 N N . ALA A 1 255 ? -14.239 -1.232 -24.839 1.00 90.19 255 ALA A N 1
ATOM 2001 C CA . ALA A 1 255 ? -13.647 -1.931 -25.982 1.00 90.19 255 ALA A CA 1
ATOM 2002 C C . ALA A 1 255 ? -12.147 -1.646 -26.178 1.00 90.19 255 ALA A C 1
ATOM 2004 O O . ALA A 1 255 ? -11.456 -2.449 -26.800 1.00 90.19 255 ALA A O 1
ATOM 2005 N N . ASP A 1 256 ? -11.651 -0.521 -25.673 1.00 89.81 256 ASP A N 1
ATOM 2006 C CA . ASP A 1 256 ? -10.237 -0.152 -25.679 1.00 89.81 256 ASP A CA 1
ATOM 2007 C C . ASP A 1 256 ? -9.437 -0.797 -24.536 1.00 89.81 256 ASP A C 1
ATOM 2009 O O . ASP A 1 256 ? -8.215 -0.838 -24.605 1.00 89.81 256 ASP A O 1
ATOM 2013 N N . ALA A 1 257 ? -10.108 -1.394 -23.546 1.00 90.19 257 ALA A N 1
ATOM 2014 C CA . ALA A 1 257 ? -9.480 -2.154 -22.468 1.00 90.19 257 ALA A CA 1
ATOM 2015 C C . ALA A 1 257 ? -9.357 -3.658 -22.776 1.00 90.19 257 ALA A C 1
ATOM 2017 O O . ALA A 1 257 ? -9.080 -4.437 -21.879 1.00 90.19 257 ALA A O 1
ATOM 2018 N N . ARG A 1 258 ? -9.538 -4.105 -24.030 1.00 84.12 258 ARG A N 1
ATOM 2019 C CA . ARG A 1 258 ? -9.554 -5.540 -24.415 1.00 84.12 258 ARG A CA 1
ATOM 2020 C C . ARG A 1 258 ? -8.315 -6.354 -24.020 1.00 84.12 258 ARG A C 1
ATOM 2022 O O . ARG A 1 258 ? -8.424 -7.575 -23.993 1.00 84.12 258 ARG A O 1
ATOM 2029 N N . GLY A 1 259 ? -7.174 -5.704 -23.790 1.00 85.38 259 GLY A N 1
ATOM 2030 C CA . GLY A 1 259 ? -5.958 -6.358 -23.295 1.00 85.38 259 GLY A CA 1
ATOM 2031 C C . GLY A 1 259 ? -5.970 -6.613 -21.787 1.00 85.38 259 GLY A C 1
ATOM 2032 O O . GLY A 1 259 ? -5.169 -7.392 -21.303 1.00 85.38 259 GLY A O 1
ATOM 2033 N N . MET A 1 260 ? -6.882 -6.001 -21.037 1.00 90.31 260 MET A N 1
ATOM 2034 C CA . MET A 1 260 ? -6.981 -6.166 -19.591 1.00 90.31 260 MET A CA 1
ATOM 2035 C C . MET A 1 260 ? -7.780 -7.413 -19.222 1.00 90.31 260 MET A C 1
ATOM 2037 O O . MET A 1 260 ? -8.709 -7.806 -19.933 1.00 90.31 260 MET A O 1
ATOM 2041 N N . GLU A 1 261 ? -7.431 -8.024 -18.095 1.00 89.19 261 GLU A N 1
ATOM 2042 C CA . GLU A 1 261 ? -8.084 -9.239 -17.623 1.00 89.19 261 GLU A CA 1
ATOM 2043 C C . GLU A 1 261 ? -9.532 -8.978 -17.185 1.00 89.19 261 GLU A C 1
ATOM 2045 O O . GLU A 1 261 ? -9.865 -7.918 -16.653 1.00 89.19 261 GLU A O 1
ATOM 2050 N N . ARG A 1 262 ? -10.425 -9.945 -17.408 1.00 86.62 262 ARG A N 1
ATOM 2051 C CA . ARG A 1 262 ? -11.832 -9.866 -16.996 1.00 86.62 262 ARG A CA 1
ATOM 2052 C C . ARG A 1 262 ? -11.977 -10.182 -15.514 1.00 86.62 262 ARG A C 1
ATOM 2054 O O . ARG A 1 262 ? -11.321 -11.084 -15.008 1.00 86.62 262 ARG A O 1
ATOM 2061 N N . ASP A 1 263 ? -12.959 -9.557 -14.864 1.00 84.06 263 ASP A N 1
ATOM 2062 C CA . ASP A 1 263 ? -13.287 -9.835 -13.454 1.00 84.06 263 ASP A CA 1
ATOM 2063 C C . ASP A 1 263 ? -13.509 -11.334 -13.198 1.00 84.06 263 ASP A C 1
ATOM 2065 O O . ASP A 1 263 ? -13.038 -11.872 -12.205 1.00 84.06 263 ASP A O 1
ATOM 2069 N N . ALA A 1 264 ? -14.162 -12.031 -14.136 1.00 79.31 264 ALA A N 1
ATOM 2070 C CA . ALA A 1 264 ? -14.468 -13.459 -14.028 1.00 79.31 264 ALA A CA 1
ATOM 2071 C C . ALA A 1 264 ? -13.234 -14.385 -13.983 1.00 79.31 264 ALA A C 1
ATOM 2073 O O . ALA A 1 264 ? -13.381 -15.559 -13.648 1.00 79.31 264 ALA A O 1
ATOM 2074 N N . HIS A 1 265 ? -12.046 -13.893 -14.341 1.00 78.50 265 HIS A N 1
ATOM 2075 C CA . HIS A 1 265 ? -10.799 -14.662 -14.303 1.00 78.50 265 HIS A CA 1
ATOM 2076 C C . HIS A 1 265 ? -9.805 -14.140 -13.254 1.00 78.50 265 HIS A C 1
ATOM 2078 O O . HIS A 1 265 ? -8.729 -14.714 -13.095 1.00 78.50 265 HIS A O 1
ATOM 2084 N N . SER A 1 266 ? -10.154 -13.074 -12.530 1.00 77.88 266 SER A N 1
ATOM 2085 C CA . SER A 1 266 ? -9.410 -12.627 -11.355 1.00 77.88 266 SER A CA 1
ATOM 2086 C C . SER A 1 266 ? -9.879 -13.438 -10.152 1.00 77.88 266 SER A C 1
ATOM 2088 O O . SER A 1 266 ? -11.010 -13.296 -9.693 1.00 77.88 266 SER A O 1
ATOM 2090 N N . HIS A 1 267 ? -9.018 -14.318 -9.647 1.00 79.69 267 HIS A N 1
ATOM 2091 C CA . HIS A 1 267 ? -9.360 -15.235 -8.552 1.00 79.69 267 HIS A CA 1
ATOM 2092 C C . HIS A 1 267 ? -8.850 -14.763 -7.184 1.00 79.69 267 HIS A C 1
ATOM 2094 O O . HIS A 1 267 ? -9.197 -15.344 -6.156 1.00 79.69 267 HIS A O 1
ATOM 2100 N N . GLY A 1 268 ? -8.014 -13.723 -7.161 1.00 83.44 268 GLY A N 1
ATOM 2101 C CA . GLY A 1 268 ? -7.613 -13.050 -5.933 1.00 83.44 268 GLY A CA 1
ATOM 2102 C C . GLY A 1 268 ? -8.667 -12.063 -5.436 1.00 83.44 268 GLY A C 1
ATOM 2103 O O . GLY A 1 268 ? -9.535 -11.609 -6.179 1.00 83.44 268 GLY A O 1
ATOM 2104 N N . GLU A 1 269 ? -8.567 -11.695 -4.160 1.00 91.19 269 GLU A N 1
ATOM 2105 C CA . GLU A 1 269 ? -9.332 -10.569 -3.626 1.00 91.19 269 GLU A CA 1
ATOM 2106 C C . GLU A 1 269 ? -8.969 -9.275 -4.362 1.00 91.19 269 GLU A C 1
ATOM 2108 O O . GLU A 1 269 ? -7.790 -8.996 -4.544 1.00 91.19 269 GLU A O 1
ATOM 2113 N N . VAL A 1 270 ? -9.958 -8.438 -4.673 1.00 93.25 270 VAL A N 1
ATOM 2114 C CA . VAL A 1 270 ? -9.733 -7.098 -5.224 1.00 93.25 270 VAL A CA 1
ATOM 2115 C C . VAL A 1 270 ? -10.229 -6.041 -4.235 1.00 93.25 270 VAL A C 1
ATOM 2117 O O . VAL A 1 270 ? -11.409 -6.016 -3.879 1.00 93.25 270 VAL A O 1
ATOM 2120 N N . ILE A 1 271 ? -9.331 -5.153 -3.804 1.00 94.62 271 ILE A N 1
ATOM 2121 C CA . ILE A 1 271 ? -9.643 -3.978 -2.983 1.00 94.62 271 ILE A CA 1
ATOM 2122 C C . ILE A 1 271 ? -9.760 -2.749 -3.894 1.00 94.62 271 ILE A C 1
ATOM 2124 O O . ILE A 1 271 ? -8.789 -2.355 -4.540 1.00 94.62 271 ILE A O 1
ATOM 2128 N N . GLN A 1 272 ? -10.927 -2.106 -3.907 1.00 92.75 272 GLN A N 1
ATOM 2129 C CA . GLN A 1 272 ? -11.172 -0.874 -4.661 1.00 92.75 272 GLN A CA 1
ATOM 2130 C C . GLN A 1 272 ? -11.010 0.365 -3.768 1.00 92.75 272 GLN A C 1
ATOM 2132 O O . GLN A 1 272 ? -11.731 0.515 -2.777 1.00 92.75 272 GLN A O 1
ATOM 2137 N N . LEU A 1 273 ? -10.082 1.260 -4.124 1.00 91.69 273 LEU A N 1
ATOM 2138 C CA . LEU A 1 273 ? -9.850 2.536 -3.437 1.00 91.69 273 LEU A CA 1
ATOM 2139 C C . LEU A 1 273 ? -10.789 3.617 -3.991 1.00 91.69 273 LEU A C 1
ATOM 2141 O O . LEU A 1 273 ? -10.693 3.999 -5.158 1.00 91.69 273 LEU A O 1
ATOM 2145 N N . PHE A 1 274 ? -11.683 4.146 -3.158 1.00 88.00 274 PHE A N 1
ATOM 2146 C CA . PHE A 1 274 ? -12.639 5.181 -3.562 1.00 88.00 274 PHE A CA 1
ATOM 2147 C C . PHE A 1 274 ? -12.047 6.583 -3.392 1.00 88.00 274 PHE A C 1
ATOM 2149 O O . PHE A 1 274 ? -12.056 7.137 -2.291 1.00 88.00 274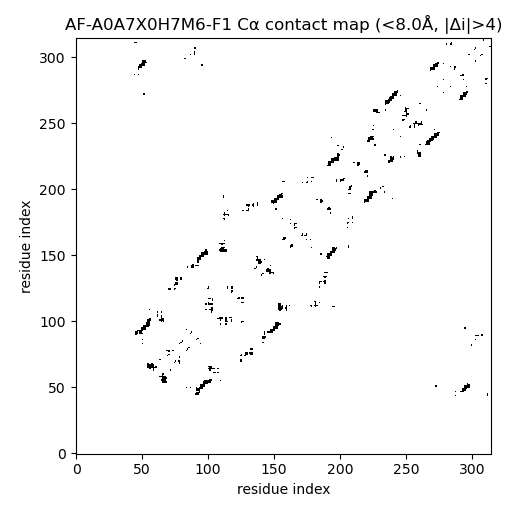 PHE A O 1
ATOM 2156 N N . THR A 1 275 ? -11.540 7.148 -4.492 1.00 76.06 275 THR A N 1
ATOM 2157 C CA . THR A 1 275 ? -10.848 8.451 -4.532 1.00 76.06 275 THR A CA 1
ATOM 2158 C C . THR A 1 275 ? -11.725 9.581 -5.092 1.00 76.06 275 THR A C 1
ATOM 2160 O O . THR A 1 275 ? -11.792 10.662 -4.511 1.00 76.06 275 THR A O 1
ATOM 2163 N N . GLU A 1 276 ? -12.424 9.332 -6.203 1.00 59.75 276 GLU A N 1
ATOM 2164 C CA . GLU A 1 276 ? -13.172 10.344 -6.969 1.00 59.75 276 GLU A CA 1
ATOM 2165 C C . GLU A 1 276 ? -14.670 10.360 -6.644 1.00 59.75 276 GLU A C 1
ATOM 2167 O O . GLU A 1 276 ? -15.307 11.416 -6.571 1.00 59.75 276 GLU A O 1
ATOM 2172 N N . ARG A 1 277 ? -15.256 9.177 -6.438 1.00 62.25 277 ARG A N 1
ATOM 2173 C CA . ARG A 1 277 ? -16.660 9.019 -6.056 1.00 62.25 277 ARG A CA 1
ATOM 2174 C C . ARG A 1 277 ? -16.772 8.922 -4.545 1.00 62.25 277 ARG A C 1
ATOM 2176 O O . ARG A 1 277 ? -16.040 8.179 -3.895 1.00 62.25 277 ARG A O 1
ATOM 2183 N N . LYS A 1 278 ? -17.754 9.624 -3.971 1.00 70.06 278 LYS A N 1
ATOM 2184 C CA . LYS A 1 278 ? -18.114 9.417 -2.565 1.00 70.06 278 LYS A CA 1
ATOM 2185 C C . LYS A 1 278 ? -18.609 7.984 -2.406 1.00 70.06 278 LYS A C 1
ATOM 2187 O O . LYS A 1 278 ? -19.665 7.648 -2.939 1.00 70.06 278 LYS A O 1
ATOM 2192 N N . LEU A 1 279 ? -17.884 7.171 -1.641 1.00 76.12 279 LEU A N 1
ATOM 2193 C CA . LEU A 1 279 ? -18.400 5.883 -1.206 1.00 76.12 279 LEU A CA 1
ATOM 2194 C C . LEU A 1 279 ? -19.674 6.136 -0.386 1.00 76.12 279 LEU A C 1
ATOM 2196 O O . LEU A 1 279 ? -19.645 6.818 0.640 1.00 76.12 279 LEU A O 1
ATOM 2200 N N . THR A 1 280 ? -20.805 5.630 -0.869 1.00 80.69 280 THR A N 1
ATOM 2201 C CA . THR A 1 280 ? -22.090 5.649 -0.156 1.00 80.69 280 THR A CA 1
ATOM 2202 C C . THR A 1 280 ? -22.392 4.250 0.384 1.00 80.69 280 THR A C 1
ATOM 2204 O O . THR A 1 280 ? -21.828 3.284 -0.134 1.00 80.69 280 THR A O 1
ATOM 2207 N N . PRO A 1 281 ? -23.303 4.100 1.367 1.00 77.56 281 PRO A N 1
ATOM 2208 C CA . PRO A 1 281 ? -23.712 2.777 1.840 1.00 77.56 281 PRO A CA 1
ATOM 2209 C C . PRO A 1 281 ? -24.189 1.859 0.708 1.00 77.56 281 PRO A C 1
ATOM 2211 O O . PRO A 1 281 ? -23.809 0.695 0.667 1.00 77.56 281 PRO A O 1
ATOM 2214 N N . ALA A 1 282 ? -24.963 2.398 -0.240 1.00 82.00 282 ALA A N 1
ATOM 2215 C CA . ALA A 1 282 ? -25.481 1.640 -1.376 1.00 82.00 282 ALA A CA 1
ATOM 2216 C C . ALA A 1 282 ? -24.357 1.149 -2.303 1.00 82.00 282 ALA A C 1
ATOM 2218 O O . ALA A 1 282 ? -24.326 -0.028 -2.644 1.00 82.00 282 ALA A O 1
ATOM 2219 N N . ILE A 1 283 ? -23.401 2.024 -2.647 1.00 83.62 283 ILE A N 1
ATOM 2220 C CA . ILE A 1 283 ? -22.243 1.647 -3.477 1.00 83.62 283 ILE A CA 1
ATOM 2221 C C . ILE A 1 283 ? -21.394 0.595 -2.758 1.00 83.62 283 ILE A C 1
ATOM 2223 O O . ILE A 1 283 ? -20.984 -0.385 -3.367 1.00 83.62 283 ILE A O 1
ATOM 2227 N N . ALA A 1 284 ? -21.146 0.759 -1.456 1.00 82.88 284 ALA A N 1
ATOM 2228 C CA . ALA A 1 284 ? -20.385 -0.230 -0.702 1.00 82.88 284 ALA A CA 1
ATOM 2229 C C . ALA A 1 284 ? -21.082 -1.592 -0.681 1.00 82.88 284 ALA A C 1
ATOM 2231 O O . ALA A 1 284 ? -20.438 -2.593 -0.962 1.00 82.88 284 ALA A O 1
ATOM 2232 N N . GLN A 1 285 ? -22.387 -1.641 -0.408 1.00 82.06 285 GLN A N 1
ATOM 2233 C CA . GLN A 1 285 ? -23.152 -2.891 -0.425 1.00 82.06 285 GLN A CA 1
ATOM 2234 C C . GLN A 1 285 ? -23.144 -3.557 -1.796 1.00 82.06 285 GLN A C 1
ATOM 2236 O O . GLN A 1 285 ? -22.958 -4.767 -1.876 1.00 82.06 285 GLN A O 1
ATOM 2241 N N . GLU A 1 286 ? -23.299 -2.778 -2.866 1.00 87.44 286 GLU A N 1
ATOM 2242 C CA . GLU A 1 286 ? -23.212 -3.285 -4.233 1.00 87.44 286 GLU A CA 1
ATOM 2243 C C . GLU A 1 286 ? -21.853 -3.951 -4.491 1.00 87.44 286 GLU A C 1
ATOM 2245 O O . GLU A 1 286 ? -21.799 -5.093 -4.943 1.00 87.44 286 GLU A O 1
ATOM 2250 N N . LYS A 1 287 ? -20.751 -3.269 -4.164 1.00 88.06 287 LYS A N 1
ATOM 2251 C CA . LYS A 1 287 ? -19.396 -3.791 -4.388 1.00 88.06 287 LYS A CA 1
ATOM 2252 C C . LYS A 1 287 ? -19.095 -5.003 -3.507 1.00 88.06 287 LYS A C 1
ATOM 2254 O O . LYS A 1 287 ? -18.556 -5.990 -3.999 1.00 88.06 287 LYS A O 1
ATOM 2259 N N . LEU A 1 288 ? -19.507 -4.969 -2.242 1.00 87.25 288 LEU A N 1
ATOM 2260 C CA . LEU A 1 288 ? -19.387 -6.102 -1.323 1.00 87.25 288 LEU A CA 1
ATOM 2261 C C . LEU A 1 288 ? -20.172 -7.321 -1.834 1.00 87.25 288 LEU A C 1
ATOM 2263 O O . LEU A 1 288 ? -19.657 -8.434 -1.803 1.00 87.25 288 LEU A O 1
ATOM 2267 N N . ALA A 1 289 ? -21.381 -7.121 -2.368 1.00 86.56 289 ALA A N 1
ATOM 2268 C CA . ALA A 1 289 ? -22.182 -8.188 -2.972 1.00 86.56 289 ALA A CA 1
ATOM 2269 C C . ALA A 1 289 ? -21.557 -8.755 -4.261 1.00 86.56 289 ALA A C 1
ATOM 2271 O O . ALA A 1 289 ? -21.802 -9.909 -4.603 1.00 86.56 289 ALA A O 1
ATOM 2272 N N . GLN A 1 290 ? -20.732 -7.967 -4.956 1.00 86.38 290 GLN A N 1
ATOM 2273 C CA . GLN A 1 290 ? -19.920 -8.410 -6.096 1.00 86.38 290 GLN A CA 1
ATOM 2274 C C . GLN A 1 290 ? -18.628 -9.138 -5.668 1.00 86.38 290 GLN A C 1
ATOM 2276 O O . GLN A 1 290 ? -17.887 -9.599 -6.530 1.00 86.38 290 GLN A O 1
ATOM 2281 N N . GLY A 1 291 ? -18.352 -9.259 -4.363 1.00 87.31 291 GLY A N 1
ATOM 2282 C CA . GLY A 1 291 ? -17.153 -9.913 -3.827 1.00 87.31 291 GLY A CA 1
ATOM 2283 C C . GLY A 1 291 ? -15.934 -8.996 -3.692 1.00 87.31 291 GLY A C 1
ATOM 2284 O O . GLY A 1 291 ? -14.844 -9.472 -3.377 1.00 87.31 291 GLY A O 1
ATOM 2285 N N . TYR A 1 292 ? -16.100 -7.688 -3.907 1.00 90.38 292 TYR A N 1
ATOM 2286 C CA . TYR A 1 292 ? -15.029 -6.710 -3.744 1.00 90.38 292 TYR A CA 1
ATOM 2287 C C . TYR A 1 292 ? -14.846 -6.296 -2.294 1.00 90.38 292 TYR A C 1
ATOM 2289 O O . TYR A 1 292 ? -15.806 -6.145 -1.540 1.00 90.38 292 TYR A O 1
ATOM 2297 N N . SER A 1 293 ? -13.604 -5.981 -1.952 1.00 92.12 293 SER A N 1
ATOM 2298 C CA . SER A 1 293 ? -13.294 -5.184 -0.774 1.00 92.12 293 SER A CA 1
ATOM 2299 C C . SER A 1 293 ? -13.290 -3.701 -1.129 1.00 92.12 293 SER A C 1
ATOM 2301 O O . SER A 1 293 ? -12.885 -3.301 -2.220 1.00 92.12 293 SER A O 1
ATOM 2303 N N . VAL A 1 294 ? -13.758 -2.865 -0.206 1.00 91.31 294 VAL A N 1
ATOM 2304 C CA . VAL A 1 294 ? -13.892 -1.420 -0.408 1.00 91.31 294 VAL A CA 1
ATOM 2305 C C . VAL A 1 294 ? -12.994 -0.677 0.564 1.00 91.31 294 VAL A C 1
ATOM 2307 O O . VAL A 1 294 ? -13.080 -0.862 1.779 1.00 91.31 294 VAL A O 1
ATOM 2310 N N . ALA A 1 295 ? -12.135 0.184 0.028 1.00 90.56 295 ALA A N 1
ATOM 2311 C CA . ALA A 1 295 ? -11.302 1.069 0.817 1.00 90.56 295 ALA A CA 1
ATOM 2312 C C . ALA A 1 295 ? -11.763 2.514 0.651 1.00 90.56 295 ALA A C 1
ATOM 2314 O O . ALA A 1 295 ? -11.921 3.011 -0.465 1.00 90.56 295 ALA A O 1
ATOM 2315 N N . ALA A 1 296 ? -11.963 3.203 1.768 1.00 86.75 296 ALA A N 1
ATOM 2316 C CA . ALA A 1 296 ? -12.365 4.602 1.766 1.00 86.75 296 ALA A CA 1
ATOM 2317 C C . ALA A 1 296 ? -11.464 5.423 2.670 1.00 86.75 296 ALA A C 1
ATOM 2319 O O . ALA A 1 296 ? -11.071 4.965 3.746 1.00 86.75 296 ALA A O 1
ATOM 2320 N N . GLN A 1 297 ? -11.180 6.655 2.245 1.00 78.88 297 GLN A N 1
ATOM 2321 C CA . GLN A 1 297 ? -10.455 7.594 3.079 1.00 78.88 297 GLN A CA 1
ATOM 2322 C C . GLN A 1 297 ? -11.334 7.995 4.263 1.00 78.88 297 GLN A C 1
ATOM 2324 O O . GLN A 1 297 ? -12.319 8.727 4.120 1.00 78.88 297 GLN A O 1
ATOM 2329 N N . LEU A 1 298 ? -11.016 7.463 5.442 1.00 65.19 298 LEU A N 1
ATOM 2330 C CA . LEU A 1 298 ? -11.852 7.665 6.615 1.00 65.19 298 LEU A CA 1
ATOM 2331 C C . LEU A 1 298 ? -11.526 9.010 7.260 1.00 65.19 298 LEU A C 1
ATOM 2333 O O . LEU A 1 298 ? -10.676 9.127 8.140 1.00 65.19 298 LEU A O 1
ATOM 2337 N N . ASN A 1 299 ? -12.258 10.043 6.852 1.00 54.78 299 ASN A N 1
ATOM 2338 C CA . ASN A 1 299 ? -12.352 11.254 7.654 1.00 54.78 299 ASN A CA 1
ATOM 2339 C C . ASN A 1 299 ? -13.172 10.944 8.917 1.00 54.78 299 ASN A C 1
ATOM 2341 O O . ASN A 1 299 ? -14.210 10.281 8.851 1.00 54.78 299 ASN A O 1
ATOM 2345 N N . HIS A 1 300 ? -12.710 11.454 10.063 1.00 44.62 300 HIS A N 1
ATOM 2346 C CA . HIS A 1 300 ? -13.219 11.206 11.425 1.00 44.62 300 HIS A CA 1
ATOM 2347 C C . HIS A 1 300 ? -14.761 11.308 11.581 1.00 44.62 300 HIS A C 1
ATOM 2349 O O . HIS A 1 300 ? -15.341 10.764 12.516 1.00 44.62 300 HIS A O 1
ATOM 2355 N N . GLU A 1 301 ? -15.460 11.982 10.665 1.00 43.41 301 GLU A N 1
ATOM 2356 C CA . GLU A 1 301 ? -16.913 12.216 10.701 1.00 43.41 301 GLU A CA 1
ATOM 2357 C C . GLU A 1 301 ? -17.775 11.080 10.110 1.00 43.41 301 GLU A C 1
ATOM 2359 O O . GLU A 1 301 ? -18.984 10.987 10.380 1.00 43.41 301 GLU A O 1
ATOM 2364 N N . ILE A 1 302 ? -17.191 10.205 9.284 1.00 45.84 302 ILE A N 1
ATOM 2365 C CA . ILE A 1 302 ? -17.950 9.182 8.545 1.00 45.84 302 ILE A CA 1
ATOM 2366 C C . ILE A 1 302 ? -18.223 7.943 9.418 1.00 45.84 302 ILE A C 1
ATOM 2368 O O . ILE A 1 302 ? -19.238 7.281 9.215 1.00 45.84 302 ILE A O 1
ATOM 2372 N N . TRP A 1 303 ? -17.420 7.702 10.460 1.00 52.97 303 TRP A N 1
ATOM 2373 C CA . TRP A 1 303 ? -17.417 6.444 11.225 1.00 52.97 303 TRP A CA 1
ATOM 2374 C C . TRP A 1 303 ? -17.646 6.590 12.733 1.00 52.97 303 TRP A C 1
ATOM 2376 O O . TRP A 1 303 ? -17.168 5.787 13.527 1.00 52.97 303 TRP A O 1
ATOM 2386 N N . GLN A 1 304 ? -18.460 7.564 13.148 1.00 51.47 304 GLN A N 1
ATOM 2387 C CA . GLN A 1 304 ? -19.160 7.449 14.436 1.00 51.47 304 GLN A CA 1
ATOM 2388 C C . GLN A 1 304 ? -19.833 6.063 14.466 1.00 51.47 304 GLN A C 1
ATOM 2390 O O . GLN A 1 304 ? -20.615 5.787 13.561 1.00 51.47 304 GLN A O 1
ATOM 2395 N N . ALA A 1 305 ? -19.515 5.205 15.444 1.00 45.09 305 ALA A N 1
ATOM 2396 C CA . ALA A 1 305 ? -19.830 3.763 15.494 1.00 45.09 305 ALA A CA 1
ATOM 2397 C C . ALA A 1 305 ? -21.275 3.370 15.096 1.00 45.09 305 ALA A C 1
ATOM 2399 O O . ALA A 1 305 ? -21.525 2.283 14.582 1.00 45.09 305 ALA A O 1
ATOM 2400 N N . ASN A 1 306 ? -22.231 4.293 15.230 1.00 50.28 306 ASN A N 1
ATOM 2401 C CA . ASN A 1 306 ? -23.610 4.141 14.759 1.00 50.28 306 ASN A CA 1
ATOM 2402 C C . ASN A 1 306 ? -23.777 4.093 13.223 1.00 50.28 306 ASN A C 1
ATOM 2404 O O . ASN A 1 306 ? -24.828 3.671 12.746 1.00 50.28 306 ASN A O 1
ATOM 2408 N N . LYS A 1 307 ? -22.794 4.541 12.431 1.00 53.81 307 LYS A N 1
ATOM 2409 C CA . LY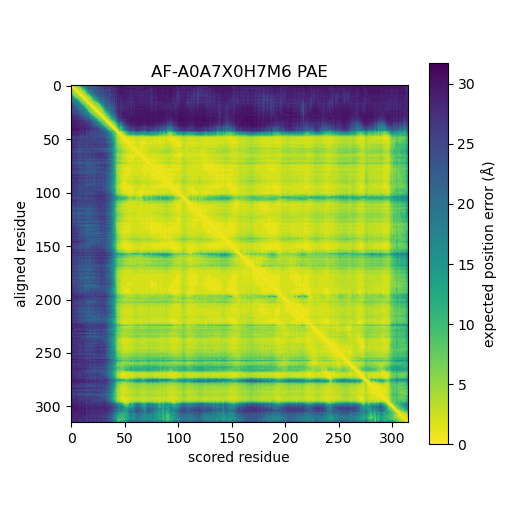S A 1 307 ? -22.839 4.522 10.961 1.00 53.81 307 LYS A CA 1
ATOM 2410 C C . LYS A 1 307 ? -22.347 3.192 10.391 1.00 53.81 307 LYS A C 1
ATOM 2412 O O . LYS A 1 307 ? -23.049 2.684 9.532 1.00 53.81 307 LYS A O 1
ATOM 2417 N N . LEU A 1 308 ? -21.275 2.569 10.899 1.00 54.12 308 LEU A N 1
ATOM 2418 C CA . LEU A 1 308 ? -20.851 1.230 10.436 1.00 54.12 308 LEU A CA 1
ATOM 2419 C C . LEU A 1 308 ? -22.002 0.228 10.506 1.00 54.12 308 LEU A C 1
ATOM 2421 O O . LEU A 1 308 ? -22.302 -0.455 9.535 1.00 54.12 308 LEU A O 1
ATOM 2425 N N . ASN A 1 309 ? -22.700 0.206 11.643 1.00 54.69 309 ASN A N 1
ATOM 2426 C CA . ASN A 1 309 ? -23.824 -0.698 11.832 1.00 54.69 309 ASN A CA 1
ATOM 2427 C C . ASN A 1 309 ? -24.970 -0.411 10.848 1.00 54.69 309 ASN A C 1
ATOM 2429 O O . ASN A 1 309 ? -25.579 -1.346 10.358 1.00 54.69 309 ASN A O 1
ATOM 2433 N N . ARG A 1 310 ? -25.217 0.854 10.477 1.00 57.25 310 ARG A N 1
ATOM 2434 C CA . ARG A 1 310 ? -26.170 1.203 9.402 1.00 57.25 310 ARG A CA 1
ATOM 2435 C C . ARG A 1 310 ? -25.676 0.821 8.004 1.00 57.25 310 ARG A C 1
ATOM 2437 O O . ARG A 1 310 ? -26.495 0.634 7.114 1.00 57.25 310 ARG A O 1
ATOM 2444 N N . TRP A 1 311 ? -24.363 0.759 7.789 1.00 56.41 311 TRP A N 1
ATOM 2445 C CA . TRP A 1 311 ? -23.771 0.348 6.513 1.00 56.41 311 TRP A CA 1
ATOM 2446 C C . TRP A 1 311 ? -23.829 -1.167 6.329 1.00 56.41 311 TRP A C 1
ATOM 2448 O O . TRP A 1 311 ? -24.159 -1.626 5.239 1.00 56.41 311 TRP A O 1
ATOM 2458 N N . LEU A 1 312 ? -23.545 -1.932 7.385 1.00 58.25 312 LEU A N 1
ATOM 2459 C CA . LEU A 1 312 ? -23.615 -3.393 7.351 1.00 58.25 312 LEU A CA 1
ATOM 2460 C C . LEU A 1 312 ? -25.035 -3.926 7.515 1.00 58.25 312 LEU A C 1
ATOM 2462 O O . LEU A 1 312 ? -25.364 -4.960 6.949 1.00 58.25 312 LEU A O 1
ATOM 2466 N N . ASN A 1 313 ? -25.872 -3.209 8.264 1.00 58.78 313 ASN A N 1
ATOM 2467 C CA . ASN A 1 313 ? -27.237 -3.595 8.594 1.00 58.78 313 ASN A CA 1
ATOM 2468 C C . ASN A 1 313 ? -28.190 -2.406 8.350 1.00 58.78 313 ASN A C 1
ATOM 2470 O O . ASN A 1 313 ? -28.611 -1.750 9.311 1.00 58.78 313 ASN A O 1
ATOM 2474 N N . PRO A 1 314 ? -28.521 -2.072 7.087 1.00 51.50 314 PRO A N 1
ATOM 2475 C CA . PRO A 1 314 ? -29.559 -1.090 6.806 1.00 51.50 314 PRO A CA 1
ATOM 2476 C C . PRO A 1 314 ? -30.913 -1.687 7.217 1.00 51.50 314 PRO A C 1
ATOM 2478 O O . PRO A 1 314 ? -31.447 -2.557 6.534 1.00 51.50 314 PRO A O 1
ATOM 2481 N N . GLN A 1 315 ? -31.445 -1.267 8.363 1.00 50.69 315 GLN A N 1
ATOM 2482 C CA . GLN A 1 315 ? -32.882 -1.406 8.614 1.00 50.69 315 GLN A CA 1
ATOM 2483 C C . GLN A 1 315 ? -33.655 -0.344 7.839 1.00 50.69 315 GLN A C 1
ATOM 2485 O O . GLN A 1 315 ? -33.153 0.805 7.770 1.00 50.69 315 GLN A O 1
#

Sequence (315 aa):
MTNPSTQRYSTLRYWIQGVACVVALSLCCTLSADEPVEATITTSPEKHVVSWFLIGGSSATPEDRYVGWDLRQSGWGKFVFMRVRPGLEGGIRRVLLHNPFGHELPNNTMAFDGSLNADEQGHDWLVEGFVEAWKPVVEGRWSGGDPVEVICYLGRLDEAPGFEALKDASDEEGYQARAWASVALPLAAGMSIAVDSSADLPENHPGFRFIRDLRDSGVRVYVEARPDTNKPHLHNWPMISVESFWERSDPTRHADARGMERDAHSHGEVIQLFTERKLTPAIAQEKLAQGYSVAAQLNHEIWQANKLNRWLNPQ

Organism: NCBI:txid1385975

Solvent-accessible surface area (backbone atoms only — not comparable to full-atom values): 17747 Å² total; per-residue (Å²): 142,83,86,90,85,88,87,87,90,87,86,87,87,86,87,88,87,87,90,84,88,88,86,86,85,89,88,86,82,82,88,80,93,74,76,87,73,82,72,76,81,79,68,61,69,52,80,33,40,28,45,27,42,70,30,28,71,53,28,94,46,67,94,53,27,14,37,35,88,60,31,83,84,52,26,40,52,49,41,39,62,73,63,47,38,59,45,23,65,48,57,43,38,31,37,36,36,33,27,69,41,16,27,44,81,91,80,65,37,56,24,34,44,19,51,54,55,26,49,79,68,69,42,45,53,58,61,52,54,40,40,75,38,40,28,48,47,28,62,4,72,52,44,86,58,46,67,25,51,36,32,44,29,32,21,26,63,73,81,22,70,84,36,39,58,26,57,76,67,67,34,63,67,60,40,51,53,50,55,54,60,30,44,43,56,47,52,74,19,65,34,28,41,29,33,38,61,47,44,74,53,51,83,85,34,69,62,41,46,49,55,49,52,45,39,76,70,71,40,55,57,29,34,11,46,86,33,41,63,91,42,69,90,53,33,68,43,31,32,39,33,49,38,70,57,56,61,61,39,27,30,90,84,25,81,88,20,63,59,30,43,49,75,94,64,47,72,27,55,41,35,31,34,45,82,87,57,83,83,41,58,67,56,50,50,53,40,46,74,73,66,34,24,46,26,38,67,68,54,85,82,70,54,52,56,76,40,51,52,45,53,79,52,72,125

Nearest PDB structures (foldseek):
  5h91-assembly1_B  TM=3.638E-01  e=4.601E-03  Levilactobacillus brevis
  7kmt-assembly1_A  TM=2.896E-01  e=1.586E+00  Saccharomyces cerevisiae
  8jfh-assembly1_B  TM=2.573E-01  e=1.893E+00  Helicobacter pylori
  7pzh-assembly4_GGG  TM=3.734E-01  e=7.804E+00  Phocaeicola vulgatus